Protein AF-A0A849Z7B0-F1 (afdb_monomer_lite)

Foldseek 3Di:
DDDDDDDDDDDDDDDDDDDDDDDDDDDDDDDDDDDDDDDDDDDDDDDPDPPDPDDPDQDVVVLVVLLVQLVVCVVVVVLVSNLVSLLVNCVRPLCQCVDPSNVVSLLVSLVSCVVVVPPCSLVSLLSLLQGQCSLVSLLVQLVPVPPDPSNVSSLVSCPDPSSVVRHQLQSVLLSCLQPDDLVCNLVSLVSCLVRHAPSSLVSLVPPNCVSDPDCVSSVVSNVSRVVVVVVD

Secondary structure (DSSP, 8-state):
------------PPPPPPPPPPPP-------PPP-PPPPP---PPPPP-----PPPPP-HHHHHHHHHHHHHHHHHT-HHHHHHHHHHHHHH-TTGGGSHHHHHHHHHHHHHHHHTT-TTHHHHHHHHHTSTTHHHHHHHHHHHHTTSHHHHHHHHHHTSHHHHTTS-HHHHHHHHHHHS-TTTTTTTHHHHHHH--HHHHHHIIIIIHHH-S--HHHHHHHHHHHHHHTT-

Structure (mmCIF, N/CA/C/O backbone):
data_AF-A0A849Z7B0-F1
#
_entry.id   AF-A0A849Z7B0-F1
#
loop_
_atom_site.group_PDB
_atom_site.id
_atom_site.type_symbol
_atom_site.label_atom_id
_atom_site.label_alt_id
_atom_site.label_comp_id
_atom_site.label_asym_id
_atom_site.label_entity_id
_atom_site.label_seq_id
_atom_site.pdbx_PDB_ins_code
_atom_site.Cartn_x
_atom_site.Cartn_y
_atom_site.Cartn_z
_atom_site.occupancy
_atom_site.B_iso_or_equiv
_atom_site.auth_seq_id
_atom_site.auth_comp_id
_atom_site.auth_asym_id
_atom_site.auth_atom_id
_atom_site.pdbx_PDB_model_num
ATOM 1 N N . MET A 1 1 ? 11.000 36.614 10.651 1.00 40.84 1 MET A N 1
ATOM 2 C CA . MET A 1 1 ? 9.833 37.510 10.501 1.00 40.84 1 MET A CA 1
ATOM 3 C C . MET A 1 1 ? 9.073 37.085 9.258 1.00 40.84 1 MET A C 1
ATOM 5 O O . MET A 1 1 ? 9.482 37.438 8.164 1.00 40.84 1 MET A O 1
ATOM 9 N N . ILE A 1 2 ? 8.039 36.260 9.410 1.00 46.75 2 ILE A N 1
ATOM 10 C CA . ILE A 1 2 ? 7.166 35.841 8.306 1.00 46.75 2 ILE A CA 1
ATOM 11 C C . ILE A 1 2 ? 5.801 36.453 8.612 1.00 46.75 2 ILE A C 1
ATOM 13 O O . ILE A 1 2 ? 5.163 36.090 9.599 1.00 46.75 2 ILE A O 1
ATOM 17 N N . GLY A 1 3 ? 5.440 37.473 7.836 1.00 44.25 3 GLY A N 1
ATOM 18 C CA . GLY A 1 3 ? 4.197 38.219 7.977 1.00 44.25 3 GLY A CA 1
ATOM 19 C C . GLY A 1 3 ? 3.019 37.420 7.430 1.00 44.25 3 GLY A C 1
ATOM 20 O O . GLY A 1 3 ? 2.995 37.070 6.254 1.00 44.25 3 GLY A O 1
ATOM 21 N N . TYR A 1 4 ? 2.041 37.154 8.291 1.00 43.69 4 TYR A N 1
ATOM 22 C CA . TYR A 1 4 ? 0.737 36.627 7.905 1.00 43.69 4 TYR A CA 1
ATOM 23 C C . TYR A 1 4 ? -0.164 37.788 7.476 1.00 43.69 4 TYR A C 1
ATOM 25 O O . TYR A 1 4 ? -0.578 38.596 8.306 1.00 43.69 4 TYR A O 1
ATOM 33 N N . LEU A 1 5 ? -0.490 37.863 6.185 1.00 58.34 5 LEU A N 1
ATOM 34 C CA . LEU A 1 5 ? -1.573 38.707 5.685 1.00 58.34 5 LEU A CA 1
ATOM 35 C C . LEU A 1 5 ? -2.878 37.906 5.713 1.00 58.34 5 LEU A C 1
ATOM 37 O O . LEU A 1 5 ? -3.159 37.106 4.825 1.00 58.34 5 LEU A O 1
ATOM 41 N N . LEU A 1 6 ? -3.669 38.140 6.763 1.00 58.81 6 LEU A N 1
ATOM 42 C CA . LEU A 1 6 ? -5.102 37.861 6.780 1.00 58.81 6 LEU A CA 1
ATOM 43 C C . LEU A 1 6 ? -5.812 38.838 5.834 1.00 58.81 6 LEU A C 1
ATOM 45 O O . LEU A 1 6 ? -5.822 40.042 6.091 1.00 58.81 6 LEU A O 1
ATOM 49 N N . THR A 1 7 ? -6.516 38.326 4.828 1.00 57.78 7 THR A N 1
ATOM 50 C CA . THR A 1 7 ? -7.617 39.052 4.183 1.00 57.78 7 THR A CA 1
ATOM 51 C C . THR A 1 7 ? -8.859 38.169 4.109 1.00 57.78 7 THR A C 1
ATOM 53 O O . THR A 1 7 ? -8.824 36.995 3.753 1.00 57.78 7 THR A O 1
ATOM 56 N N . LYS A 1 8 ? -9.970 38.767 4.543 1.00 56.88 8 LYS A N 1
ATOM 57 C CA . LYS A 1 8 ? -11.288 38.186 4.797 1.00 56.88 8 LYS A CA 1
ATOM 58 C C . LYS A 1 8 ? -12.305 39.017 4.011 1.00 56.88 8 LYS A C 1
ATOM 60 O O . LYS A 1 8 ? -12.382 40.216 4.262 1.00 56.88 8 LYS A O 1
ATOM 65 N N . LYS A 1 9 ? -13.072 38.408 3.100 1.00 59.81 9 LYS A N 1
ATOM 66 C CA . LYS A 1 9 ? -14.350 38.896 2.515 1.00 59.81 9 LYS A CA 1
ATOM 67 C C . LYS A 1 9 ? -14.811 37.832 1.501 1.00 59.81 9 LYS A C 1
ATOM 69 O O . LYS A 1 9 ? -13.997 37.456 0.676 1.00 59.81 9 LYS A O 1
ATOM 74 N N . GLY A 1 10 ? -15.994 37.220 1.511 1.00 56.66 10 GLY A N 1
ATOM 75 C CA . GLY A 1 10 ? -17.289 37.564 2.091 1.00 56.66 10 GLY A CA 1
ATOM 76 C C . GLY A 1 10 ? -18.244 37.935 0.957 1.00 56.66 10 GLY A C 1
ATOM 77 O O . GLY A 1 10 ? -18.158 39.077 0.548 1.00 56.66 10 GLY A O 1
ATOM 78 N N . ASP A 1 11 ? -19.056 36.981 0.469 1.00 46.44 11 ASP A N 1
ATOM 79 C CA . ASP A 1 11 ? -20.281 37.086 -0.372 1.00 46.44 11 ASP A CA 1
ATOM 80 C C . ASP A 1 11 ? -20.646 35.641 -0.813 1.00 46.44 11 ASP A C 1
ATOM 82 O O . ASP A 1 11 ? -19.735 34.861 -1.071 1.00 46.44 11 ASP A O 1
ATOM 86 N N . ALA A 1 12 ? -21.867 35.113 -0.949 1.00 57.34 12 ALA A N 1
ATOM 87 C CA . ALA A 1 12 ? -23.259 35.442 -0.636 1.00 57.34 12 ALA A CA 1
ATOM 88 C C . ALA A 1 12 ? -24.052 34.099 -0.765 1.00 57.34 12 ALA A C 1
ATOM 90 O O . ALA A 1 12 ? -23.583 33.187 -1.454 1.00 57.34 12 ALA A O 1
ATOM 91 N N . PRO A 1 13 ? -25.225 33.911 -0.127 1.00 59.25 13 PRO A N 1
ATOM 92 C CA . PRO A 1 13 ? -25.949 32.634 -0.145 1.00 59.25 13 PRO A CA 1
ATOM 93 C C . PRO A 1 13 ? -26.741 32.428 -1.450 1.00 59.25 13 PRO A C 1
ATOM 95 O O . PRO A 1 13 ? -27.695 33.154 -1.733 1.00 59.25 13 PRO A O 1
ATOM 98 N N . ALA A 1 14 ? -26.382 31.410 -2.237 1.00 63.66 14 ALA A N 1
ATOM 99 C CA . ALA A 1 14 ? -27.147 30.993 -3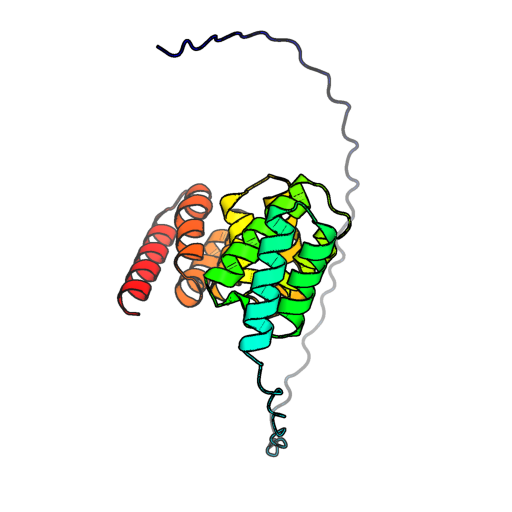.413 1.00 63.66 14 ALA A CA 1
ATOM 100 C C . ALA A 1 14 ? -28.271 30.008 -3.031 1.00 63.66 14 ALA A C 1
ATOM 102 O O . ALA A 1 14 ? -28.053 29.028 -2.321 1.00 63.66 14 ALA A O 1
ATOM 103 N N . LYS A 1 15 ? -29.482 30.312 -3.515 1.00 59.25 15 LYS A N 1
ATOM 104 C CA . LYS A 1 15 ? -30.747 29.583 -3.332 1.00 59.25 15 LYS A CA 1
ATOM 105 C C . LYS A 1 15 ? -30.681 28.126 -3.809 1.00 59.25 15 LYS A C 1
ATOM 107 O O . LYS A 1 15 ? -30.352 27.860 -4.961 1.00 59.25 15 LYS A O 1
ATOM 112 N N . THR A 1 16 ? -31.126 27.218 -2.948 1.00 62.12 16 THR A N 1
ATOM 113 C CA . THR A 1 16 ? -31.386 25.800 -3.227 1.00 62.12 16 THR A CA 1
ATOM 114 C C . THR A 1 16 ? -32.679 25.622 -4.045 1.00 62.12 16 THR A C 1
ATOM 116 O O . THR A 1 16 ? -33.721 26.126 -3.619 1.00 62.12 16 THR A O 1
ATOM 119 N N . PRO A 1 17 ? -32.676 24.904 -5.183 1.00 67.69 17 PRO A N 1
ATOM 120 C CA . PRO A 1 17 ? -33.900 24.405 -5.806 1.00 67.69 17 PRO A CA 1
ATOM 121 C C . PRO A 1 17 ? -34.439 23.159 -5.080 1.00 67.69 17 PRO A C 1
ATOM 123 O O . PRO A 1 17 ? -33.688 22.366 -4.516 1.00 67.69 17 PRO A O 1
ATOM 126 N N . ALA A 1 18 ? -35.766 23.036 -5.079 1.00 61.31 18 ALA A N 1
ATOM 127 C CA . ALA A 1 18 ? -36.553 22.069 -4.325 1.00 61.31 18 ALA A CA 1
ATOM 128 C C . ALA A 1 18 ? -36.376 20.609 -4.786 1.00 61.31 18 ALA A C 1
ATOM 130 O O . ALA A 1 18 ? -36.365 20.307 -5.978 1.00 61.31 18 ALA A O 1
ATOM 131 N N . THR A 1 19 ? -36.309 19.711 -3.804 1.00 66.56 19 THR A N 1
ATOM 132 C CA . THR A 1 19 ? -36.268 18.249 -3.939 1.00 66.56 19 THR A CA 1
ATOM 133 C C . THR A 1 19 ? -37.658 17.681 -4.274 1.00 66.56 19 THR A C 1
ATOM 135 O O . THR A 1 19 ? -38.601 17.961 -3.531 1.00 66.56 19 THR A O 1
ATOM 138 N N . PRO A 1 20 ? -37.825 16.856 -5.327 1.00 67.56 20 PRO A N 1
ATOM 139 C CA . PRO A 1 20 ? -39.048 16.084 -5.540 1.00 67.56 20 PRO A CA 1
ATOM 140 C C . PRO A 1 20 ? -39.147 14.891 -4.571 1.00 67.56 20 PRO A C 1
ATOM 142 O O . PRO A 1 20 ? -38.154 14.247 -4.235 1.00 67.56 20 PRO A O 1
ATOM 145 N N . ALA A 1 21 ? -40.370 14.626 -4.108 1.00 69.88 21 ALA A N 1
ATOM 146 C CA . ALA A 1 21 ? -40.717 13.620 -3.108 1.00 69.88 21 ALA A CA 1
ATOM 147 C C . ALA A 1 21 ? -40.484 12.166 -3.585 1.00 69.88 21 ALA A C 1
ATOM 149 O O . ALA A 1 21 ? -40.743 11.864 -4.751 1.00 69.88 21 ALA A O 1
ATOM 150 N N . PRO A 1 22 ? -40.073 11.241 -2.696 1.00 67.50 22 PRO A N 1
ATOM 151 C CA . PRO A 1 22 ? -40.019 9.817 -3.010 1.00 67.50 22 PRO A CA 1
ATOM 152 C C . PRO A 1 22 ? -41.404 9.159 -2.900 1.00 67.50 22 PRO A C 1
ATOM 154 O O . PRO A 1 22 ? -42.069 9.225 -1.865 1.00 67.50 22 PRO A O 1
ATOM 157 N N . THR A 1 23 ? -41.818 8.482 -3.970 1.00 64.69 23 THR A N 1
ATOM 158 C CA . THR A 1 23 ? -42.996 7.609 -4.012 1.00 64.69 23 THR A CA 1
ATOM 159 C C . THR A 1 23 ? -42.732 6.346 -3.191 1.00 64.69 23 THR A C 1
ATOM 161 O O . THR A 1 23 ? -41.810 5.584 -3.479 1.00 64.69 23 THR A O 1
ATOM 164 N N . ALA A 1 24 ? -43.546 6.118 -2.163 1.00 57.25 24 ALA A N 1
ATOM 165 C CA . ALA A 1 24 ? -43.537 4.900 -1.365 1.00 57.25 24 ALA A CA 1
ATOM 166 C C . ALA A 1 24 ? -43.997 3.697 -2.206 1.00 57.25 24 ALA A C 1
ATOM 168 O O . ALA A 1 24 ? -45.062 3.743 -2.818 1.00 57.25 24 ALA A O 1
ATOM 169 N N . THR A 1 25 ? -43.216 2.614 -2.212 1.00 66.12 25 THR A N 1
ATOM 170 C CA . THR A 1 25 ? -43.650 1.298 -2.705 1.00 66.12 25 THR A CA 1
ATOM 171 C C . THR A 1 25 ? -43.539 0.277 -1.576 1.00 66.12 25 THR A C 1
ATOM 173 O O . THR A 1 25 ? -42.519 0.161 -0.902 1.00 66.12 25 THR A O 1
ATOM 176 N N . THR A 1 26 ? -44.658 -0.400 -1.365 1.00 68.56 26 THR A N 1
ATOM 177 C CA . THR A 1 26 ? -45.032 -1.341 -0.307 1.00 68.56 26 THR A CA 1
ATOM 178 C C . THR A 1 26 ? -44.176 -2.621 -0.286 1.00 68.56 26 THR A C 1
ATOM 180 O O . THR A 1 26 ? -43.807 -3.114 -1.352 1.00 68.56 26 THR A O 1
ATOM 183 N N . PRO A 1 27 ? -43.912 -3.225 0.891 1.00 61.91 27 PRO A N 1
ATOM 184 C CA . PRO A 1 27 ? -43.224 -4.510 0.995 1.00 61.91 27 PRO A CA 1
ATOM 185 C C . PRO A 1 27 ? -44.184 -5.695 0.790 1.00 61.91 27 PRO A C 1
ATOM 187 O O . PRO A 1 27 ? -45.240 -5.772 1.419 1.00 61.91 27 PRO A O 1
ATOM 190 N N . ALA A 1 28 ? -43.793 -6.653 -0.054 1.00 62.81 28 ALA A N 1
ATOM 191 C CA . ALA A 1 28 ? -44.439 -7.958 -0.157 1.00 62.81 28 ALA A CA 1
ATOM 192 C C . ALA A 1 28 ? -43.740 -8.958 0.779 1.00 62.81 28 ALA A C 1
ATOM 194 O O . ALA A 1 28 ? -42.628 -9.418 0.526 1.00 62.81 28 ALA A O 1
ATOM 195 N N . THR A 1 29 ? -44.417 -9.285 1.877 1.00 58.38 29 THR A N 1
ATOM 196 C CA . THR A 1 29 ? -44.074 -10.367 2.802 1.00 58.38 29 THR A CA 1
ATOM 197 C C . THR A 1 29 ? -44.274 -11.715 2.110 1.00 58.38 29 THR A C 1
ATOM 199 O O . THR A 1 29 ? -45.413 -12.108 1.864 1.00 58.38 29 THR A O 1
ATOM 202 N N . SER A 1 30 ? -43.193 -12.452 1.844 1.00 66.75 30 SER A N 1
ATOM 203 C CA . SER A 1 30 ? -43.272 -13.857 1.430 1.00 66.75 30 SER A CA 1
ATOM 204 C C . SER A 1 30 ? -42.659 -14.749 2.508 1.00 66.75 30 SER A C 1
ATOM 206 O O . SER A 1 30 ? -41.450 -14.782 2.726 1.00 66.75 30 SER A O 1
ATOM 208 N N . LYS A 1 31 ? -43.549 -15.422 3.239 1.00 68.06 31 LYS A N 1
ATOM 209 C CA . LYS A 1 31 ? -43.280 -16.412 4.283 1.00 68.06 31 LYS A CA 1
ATOM 210 C C . LYS A 1 31 ? -43.037 -17.761 3.601 1.00 68.06 31 LYS A C 1
ATOM 212 O O . LYS A 1 31 ? -43.989 -18.375 3.130 1.00 68.06 31 LYS A O 1
ATOM 217 N N . ALA A 1 32 ? -41.786 -18.216 3.555 1.00 60.59 32 ALA A N 1
ATOM 218 C CA . ALA A 1 32 ? -41.427 -19.549 3.072 1.00 60.59 32 ALA A CA 1
ATOM 219 C C . ALA A 1 32 ? -41.168 -20.509 4.247 1.00 60.59 32 ALA A C 1
ATOM 221 O O . ALA A 1 32 ? -40.561 -20.147 5.253 1.00 60.59 32 ALA A O 1
ATOM 222 N N . ALA A 1 33 ? -41.717 -21.713 4.105 1.00 68.75 33 ALA A N 1
ATOM 223 C CA . ALA A 1 33 ? -41.805 -22.790 5.081 1.00 68.75 33 ALA A CA 1
ATOM 224 C C . ALA A 1 33 ? -40.464 -23.521 5.335 1.00 68.75 33 ALA A C 1
ATOM 226 O O . ALA A 1 33 ? -39.574 -23.472 4.486 1.00 68.75 33 ALA A O 1
ATOM 227 N N . PRO A 1 34 ? -40.325 -24.239 6.470 1.00 64.69 34 PRO A N 1
ATOM 228 C CA . PRO A 1 34 ? -39.146 -25.042 6.779 1.00 64.69 34 PRO A CA 1
ATOM 229 C C . PRO A 1 34 ? -39.198 -26.401 6.065 1.00 64.69 34 PRO A C 1
ATOM 231 O O . PRO A 1 34 ? -40.228 -27.075 6.073 1.00 64.69 34 PRO A O 1
ATOM 234 N N . ALA A 1 35 ? -38.072 -26.820 5.488 1.00 65.25 35 ALA A N 1
ATOM 235 C CA . ALA A 1 35 ? -37.872 -28.147 4.906 1.00 65.25 35 ALA A CA 1
ATOM 236 C C . ALA A 1 35 ? -36.556 -28.774 5.434 1.00 65.25 35 ALA A C 1
ATOM 238 O O . ALA A 1 35 ? -35.684 -28.043 5.907 1.00 65.25 35 ALA A O 1
ATOM 239 N N . PRO A 1 36 ? -36.448 -30.117 5.446 1.00 63.09 36 PRO A N 1
ATOM 240 C CA . PRO A 1 36 ? -35.770 -30.893 6.488 1.00 63.09 36 PRO A CA 1
ATOM 241 C C . PRO A 1 36 ? -34.258 -31.075 6.299 1.00 63.09 36 PRO A C 1
ATOM 243 O O . PRO A 1 36 ? -33.731 -31.034 5.192 1.00 63.09 36 PRO A O 1
ATOM 246 N N . SER A 1 37 ? -33.583 -31.362 7.416 1.00 62.47 37 SER A N 1
ATOM 247 C CA . SER A 1 37 ? -32.179 -31.773 7.497 1.00 62.47 37 SER A CA 1
ATOM 248 C C . SER A 1 37 ? -31.920 -33.152 6.867 1.00 62.47 37 SER A C 1
ATOM 250 O O . SER A 1 37 ? -32.555 -34.126 7.281 1.00 62.47 37 SER A O 1
ATOM 252 N N . PRO A 1 38 ? -30.916 -33.291 5.984 1.00 67.06 38 PRO A N 1
ATOM 253 C CA . PRO A 1 38 ? -30.266 -34.568 5.719 1.00 67.06 38 PRO A CA 1
ATOM 254 C C . PRO A 1 38 ? -29.017 -34.774 6.597 1.00 67.06 38 PRO A C 1
ATOM 256 O O . PRO A 1 38 ? -28.262 -33.848 6.894 1.00 67.06 38 PRO A O 1
ATOM 259 N N . ARG A 1 39 ? -28.838 -36.028 7.033 1.00 64.19 39 ARG A N 1
ATOM 260 C CA . ARG A 1 39 ? -27.699 -36.555 7.802 1.00 64.19 39 ARG A CA 1
ATOM 261 C C . ARG A 1 39 ? -26.444 -36.751 6.930 1.00 64.19 39 ARG A C 1
ATOM 263 O O . ARG A 1 39 ? -26.575 -36.880 5.717 1.00 64.19 39 ARG A O 1
ATOM 270 N N . PRO A 1 40 ? -25.251 -36.838 7.551 1.00 70.81 40 PRO A N 1
ATOM 271 C CA . PRO A 1 40 ? -23.959 -36.855 6.870 1.00 70.81 40 PRO A CA 1
ATOM 272 C C . PRO A 1 40 ? -23.497 -38.279 6.537 1.00 70.81 40 PRO A C 1
ATOM 274 O O . PRO A 1 40 ? -23.595 -39.168 7.384 1.00 70.81 40 PRO A O 1
ATOM 277 N N . THR A 1 41 ? -22.933 -38.502 5.349 1.00 58.00 41 THR A N 1
ATOM 278 C CA . THR A 1 41 ? -21.917 -39.546 5.103 1.00 58.00 41 THR A CA 1
ATOM 279 C C . THR A 1 41 ? -21.306 -39.347 3.720 1.00 58.00 41 THR A C 1
ATOM 281 O O . THR A 1 41 ? -21.900 -39.741 2.727 1.00 58.00 41 THR A O 1
ATOM 284 N N . GLU A 1 42 ? -20.103 -38.780 3.643 1.00 60.00 42 GLU A N 1
ATOM 285 C CA . GLU A 1 42 ? -19.227 -39.072 2.507 1.00 60.00 42 GLU A CA 1
ATOM 286 C C . GLU A 1 42 ? -17.766 -39.007 2.951 1.00 60.00 42 GLU A C 1
ATOM 288 O O . GLU A 1 42 ? -17.237 -37.972 3.356 1.00 60.00 42 GLU A O 1
ATOM 293 N N . SER A 1 43 ? -17.152 -40.187 2.968 1.00 69.50 43 SER A N 1
ATOM 294 C CA . SER A 1 43 ? -15.734 -40.401 3.208 1.00 69.50 43 SER A CA 1
ATOM 295 C C . SER A 1 43 ? -14.982 -39.865 1.991 1.00 69.50 43 SER A C 1
ATOM 297 O O . SER A 1 43 ? -14.932 -40.512 0.948 1.00 69.50 43 SER A O 1
ATOM 299 N N . ALA A 1 44 ? -14.466 -38.642 2.102 1.00 60.47 44 ALA A N 1
ATOM 300 C CA . ALA A 1 44 ? -13.685 -38.019 1.045 1.00 60.47 44 ALA A CA 1
ATOM 301 C C . ALA A 1 44 ? -12.325 -38.722 0.917 1.00 60.47 44 ALA A C 1
ATOM 303 O O . ALA A 1 44 ? -11.513 -38.726 1.845 1.00 60.47 44 ALA A O 1
ATOM 304 N N . ALA A 1 45 ? -12.100 -39.323 -0.251 1.00 68.12 45 ALA A N 1
ATOM 305 C CA . ALA A 1 45 ? -10.814 -39.849 -0.680 1.00 68.12 45 ALA A CA 1
ATOM 306 C C . ALA A 1 45 ? -9.743 -38.735 -0.702 1.00 68.12 45 ALA A C 1
ATOM 308 O O . ALA A 1 45 ? -10.071 -37.581 -0.994 1.00 68.12 45 ALA A O 1
ATOM 309 N N . PRO A 1 46 ? -8.466 -39.048 -0.414 1.00 62.59 46 PRO A N 1
ATOM 310 C CA . PRO A 1 46 ? -7.389 -38.065 -0.453 1.00 62.59 46 PRO A CA 1
ATOM 311 C C . PRO A 1 46 ? -7.241 -37.502 -1.872 1.00 62.59 46 PRO A C 1
ATOM 313 O O . PRO A 1 46 ? -6.999 -38.239 -2.828 1.00 62.59 46 PRO A O 1
ATOM 316 N N . ALA A 1 47 ? -7.420 -36.186 -2.000 1.00 66.31 47 ALA A N 1
ATOM 317 C CA . ALA A 1 47 ? -7.238 -35.465 -3.251 1.00 66.31 47 ALA A CA 1
ATOM 318 C C . ALA A 1 47 ? -5.790 -35.613 -3.760 1.00 66.31 47 ALA A C 1
ATOM 320 O O . ALA A 1 47 ? -4.859 -35.655 -2.949 1.00 66.31 47 ALA A O 1
ATOM 321 N N . PRO A 1 48 ? -5.574 -35.673 -5.087 1.00 59.78 48 PRO A N 1
ATOM 322 C CA . PRO A 1 48 ? -4.240 -35.736 -5.662 1.00 59.78 48 PRO A CA 1
ATOM 323 C C . PRO A 1 48 ? -3.449 -34.485 -5.275 1.00 59.78 48 PRO A C 1
ATOM 325 O O . PRO A 1 48 ? -3.853 -33.357 -5.561 1.00 59.78 48 PRO A O 1
ATOM 328 N N . THR A 1 49 ? -2.310 -34.698 -4.622 1.00 59.53 49 THR A N 1
ATOM 329 C CA . THR A 1 49 ? -1.322 -33.670 -4.309 1.00 59.53 49 THR A CA 1
ATOM 330 C C . THR A 1 49 ? -0.830 -33.073 -5.625 1.00 59.53 49 THR A C 1
ATOM 332 O O . THR A 1 49 ? -0.018 -33.676 -6.325 1.00 59.53 49 THR A O 1
ATOM 335 N N . ALA A 1 50 ? -1.364 -31.912 -6.007 1.00 57.91 50 ALA A N 1
ATOM 336 C CA . ALA A 1 50 ? -0.895 -31.176 -7.169 1.00 57.91 50 ALA A CA 1
ATOM 337 C C . ALA A 1 50 ? 0.590 -30.851 -6.963 1.00 57.91 50 ALA A C 1
ATOM 339 O O . ALA A 1 50 ? 0.949 -30.103 -6.052 1.00 57.91 50 ALA A O 1
ATOM 340 N N . SER A 1 51 ? 1.458 -31.448 -7.783 1.00 62.28 51 SER A N 1
ATOM 341 C CA . SER A 1 51 ? 2.872 -31.090 -7.846 1.00 62.28 51 SER A CA 1
ATOM 342 C C . SER A 1 51 ? 2.978 -29.599 -8.146 1.00 62.28 51 SER A C 1
ATOM 344 O O . SER A 1 51 ? 2.708 -29.158 -9.262 1.00 62.28 51 SER A O 1
ATOM 346 N N . ALA A 1 52 ? 3.354 -28.822 -7.133 1.00 58.41 52 ALA A N 1
ATOM 347 C CA . ALA A 1 52 ? 3.690 -27.421 -7.284 1.00 58.41 52 ALA A CA 1
ATOM 348 C C . ALA A 1 52 ? 4.878 -27.321 -8.250 1.00 58.41 52 ALA A C 1
ATOM 350 O O . ALA A 1 52 ? 6.012 -27.642 -7.895 1.00 58.41 52 ALA A O 1
ATOM 351 N N . SER A 1 53 ? 4.600 -26.925 -9.492 1.00 65.69 53 SER A N 1
ATOM 352 C CA . SER A 1 53 ? 5.630 -26.571 -10.461 1.00 65.69 53 SER A CA 1
ATOM 353 C C . SER A 1 53 ? 6.423 -25.409 -9.874 1.00 65.69 53 SER A C 1
ATOM 355 O O . SER A 1 53 ? 5.896 -24.304 -9.738 1.00 65.69 53 SER A O 1
ATOM 357 N N . ALA A 1 54 ? 7.666 -25.673 -9.472 1.00 67.06 54 ALA A N 1
ATOM 358 C CA . ALA A 1 54 ? 8.558 -24.646 -8.962 1.00 67.06 54 ALA A CA 1
ATOM 359 C C . ALA A 1 54 ? 8.691 -23.542 -10.020 1.00 67.06 54 ALA A C 1
ATOM 361 O O . ALA A 1 54 ? 8.982 -23.820 -11.185 1.00 67.06 54 ALA A O 1
ATOM 362 N N . ALA A 1 55 ? 8.420 -22.298 -9.623 1.00 71.69 55 ALA A N 1
ATOM 363 C CA . ALA A 1 55 ? 8.626 -21.151 -10.493 1.00 71.69 55 ALA A CA 1
ATOM 364 C C . ALA A 1 55 ? 10.104 -21.101 -10.930 1.00 71.69 55 ALA A C 1
ATOM 366 O O . ALA A 1 55 ? 10.978 -21.462 -10.134 1.00 71.69 55 ALA A O 1
ATOM 367 N N . PRO A 1 56 ? 10.397 -20.678 -12.174 1.00 76.12 56 PRO A N 1
ATOM 368 C CA . PRO A 1 56 ? 11.771 -20.537 -12.633 1.00 76.12 56 PRO A CA 1
ATOM 369 C C . PRO A 1 56 ? 12.558 -19.609 -11.691 1.00 76.12 56 PRO A C 1
ATOM 371 O O . PRO A 1 56 ? 11.987 -18.652 -11.159 1.00 76.12 56 PRO A O 1
ATOM 374 N N . PRO A 1 57 ? 13.852 -19.886 -11.457 1.00 81.94 57 PRO A N 1
ATOM 375 C CA . PRO A 1 57 ? 14.678 -19.054 -10.595 1.00 81.94 57 PRO A CA 1
ATOM 376 C C . PRO A 1 57 ? 14.786 -17.634 -11.166 1.00 81.94 57 PRO A C 1
ATOM 378 O O . PRO A 1 57 ? 15.028 -17.447 -12.359 1.00 81.94 57 PRO A O 1
ATOM 381 N N . VAL A 1 58 ? 14.602 -16.638 -10.299 1.00 90.19 58 VAL A N 1
ATOM 382 C CA . VAL A 1 58 ? 14.783 -15.218 -10.624 1.00 90.19 58 VAL A CA 1
ATOM 383 C C . VAL A 1 58 ? 16.276 -14.930 -10.781 1.00 90.19 58 VAL A C 1
ATOM 385 O O . VAL A 1 58 ? 17.062 -15.291 -9.907 1.00 90.19 58 VAL A O 1
ATOM 388 N N . ASP A 1 59 ? 16.662 -14.256 -11.865 1.00 94.50 59 ASP A N 1
ATOM 389 C CA . ASP A 1 59 ? 18.033 -13.786 -12.077 1.00 94.50 59 ASP A CA 1
ATOM 390 C C . ASP A 1 59 ? 18.259 -12.436 -11.358 1.00 94.50 59 ASP A C 1
ATOM 392 O O . ASP A 1 59 ? 17.719 -11.406 -11.787 1.00 94.50 59 ASP A O 1
ATOM 396 N N . PRO A 1 60 ? 19.055 -12.400 -10.272 1.00 93.25 60 PRO A N 1
ATOM 397 C CA . PRO A 1 60 ? 19.279 -11.183 -9.503 1.00 93.25 60 PRO A CA 1
ATOM 398 C C . PRO A 1 60 ? 20.118 -10.137 -10.251 1.00 93.25 60 PRO A C 1
ATOM 400 O O . PRO A 1 60 ? 20.074 -8.962 -9.881 1.00 93.25 60 PRO A O 1
ATOM 403 N N . GLU A 1 61 ? 20.906 -10.522 -11.260 1.00 95.25 61 GLU A N 1
ATOM 404 C CA . GLU A 1 61 ? 21.682 -9.574 -12.069 1.00 95.25 61 GLU A CA 1
ATOM 405 C C . GLU A 1 61 ? 20.763 -8.795 -12.999 1.00 95.25 61 GLU A C 1
ATOM 407 O O . GLU A 1 61 ? 20.823 -7.565 -13.034 1.00 95.25 61 GLU A O 1
ATOM 412 N N . LYS A 1 62 ? 19.821 -9.494 -13.638 1.00 95.75 62 LYS A N 1
ATOM 413 C CA . LYS A 1 62 ? 18.786 -8.877 -14.470 1.00 95.75 62 LYS A CA 1
ATOM 414 C C . LYS A 1 62 ? 17.925 -7.885 -13.685 1.00 95.75 62 LYS A C 1
ATOM 416 O O . LYS A 1 62 ? 17.664 -6.786 -14.168 1.00 95.75 62 LYS A O 1
ATOM 421 N N . VAL A 1 63 ? 17.508 -8.233 -12.464 1.00 96.06 63 VAL A N 1
ATOM 422 C CA . VAL A 1 63 ? 16.743 -7.320 -11.587 1.00 96.06 63 VAL A CA 1
ATOM 423 C C . VAL A 1 63 ? 17.550 -6.054 -11.274 1.00 96.06 63 VAL A C 1
ATOM 425 O O . VAL A 1 63 ? 17.026 -4.943 -11.374 1.00 96.06 63 VAL A O 1
ATOM 428 N N . ARG A 1 64 ? 18.840 -6.203 -10.941 1.00 96.31 64 ARG A N 1
ATOM 429 C CA . ARG A 1 64 ? 19.743 -5.068 -10.683 1.00 96.31 64 ARG A CA 1
ATOM 430 C C . ARG A 1 64 ? 19.931 -4.185 -11.915 1.00 96.31 64 ARG A C 1
ATOM 432 O O . ARG A 1 64 ? 19.926 -2.964 -11.781 1.00 96.31 64 ARG A O 1
ATOM 439 N N . GLU A 1 65 ? 20.068 -4.785 -13.093 1.00 97.44 65 GLU A N 1
ATOM 440 C CA . GLU A 1 65 ? 20.184 -4.058 -14.357 1.00 97.44 65 GLU A CA 1
ATOM 441 C C . GLU A 1 65 ? 18.923 -3.229 -14.645 1.00 97.44 65 GLU A C 1
ATOM 443 O O . GLU A 1 65 ? 19.029 -2.029 -14.902 1.00 97.44 65 GLU A O 1
ATOM 448 N N . ILE A 1 66 ? 17.732 -3.834 -14.522 1.00 97.69 66 ILE A N 1
ATOM 449 C CA . ILE A 1 66 ? 16.449 -3.139 -14.719 1.00 97.69 66 ILE A CA 1
ATOM 450 C C . ILE A 1 66 ? 16.312 -1.969 -13.736 1.00 97.69 66 ILE A C 1
ATOM 452 O O . ILE A 1 66 ? 15.955 -0.869 -14.144 1.00 97.69 66 ILE A O 1
ATOM 456 N N . LEU A 1 67 ? 16.651 -2.160 -12.454 1.00 96.69 67 LEU A N 1
ATOM 457 C CA . LEU A 1 67 ? 16.634 -1.075 -11.463 1.00 96.69 67 LEU A CA 1
ATOM 458 C C . LEU A 1 67 ? 17.605 0.061 -11.808 1.00 96.69 67 LEU A C 1
ATOM 460 O O . LEU A 1 67 ? 17.306 1.228 -11.552 1.00 96.69 67 LEU A O 1
ATOM 464 N N . GLY A 1 68 ? 18.769 -0.265 -12.375 1.00 97.19 68 GLY A N 1
ATOM 465 C CA . GLY A 1 68 ? 19.721 0.726 -12.870 1.00 97.19 68 GLY A CA 1
ATOM 466 C C . GLY A 1 68 ? 19.132 1.566 -14.003 1.00 97.19 68 GLY A C 1
ATOM 467 O O . GLY A 1 68 ? 19.196 2.795 -13.947 1.00 97.19 68 GLY A O 1
ATOM 468 N N . ARG A 1 69 ? 18.501 0.920 -14.992 1.00 97.69 69 ARG A N 1
ATOM 469 C CA . ARG A 1 69 ? 17.827 1.618 -16.099 1.00 97.69 69 ARG A CA 1
ATOM 470 C C . ARG A 1 69 ? 16.645 2.455 -15.619 1.00 97.69 69 ARG A C 1
ATOM 472 O O . ARG A 1 69 ? 16.606 3.639 -15.935 1.00 97.69 69 ARG A O 1
ATOM 479 N N . LEU A 1 70 ? 15.809 1.912 -14.730 1.00 97.75 70 LEU A N 1
ATOM 480 C CA . LEU A 1 70 ? 14.689 2.626 -14.112 1.00 97.75 70 LEU A CA 1
ATOM 481 C C . LEU A 1 70 ? 15.135 3.953 -13.481 1.00 97.75 70 LEU A C 1
ATOM 483 O O . LEU A 1 70 ? 14.514 4.994 -13.696 1.00 97.75 70 LEU A O 1
ATOM 487 N N . ARG A 1 71 ? 16.232 3.930 -12.713 1.00 96.81 71 ARG A N 1
ATOM 488 C CA . ARG A 1 71 ? 16.801 5.136 -12.088 1.00 96.81 71 ARG A CA 1
ATOM 489 C C . ARG A 1 71 ? 17.325 6.124 -13.122 1.00 96.81 71 ARG A C 1
ATOM 491 O O . ARG A 1 71 ? 17.092 7.321 -12.979 1.00 96.81 71 ARG A O 1
ATOM 498 N N . ASN A 1 72 ? 18.008 5.639 -14.155 1.00 97.25 72 ASN A N 1
ATOM 499 C CA . ASN A 1 72 ? 18.526 6.494 -15.219 1.00 97.25 72 ASN A CA 1
ATOM 500 C C . ASN A 1 72 ? 17.387 7.175 -15.992 1.00 97.25 72 ASN A C 1
ATOM 502 O O . ASN A 1 72 ? 17.436 8.388 -16.180 1.00 97.25 72 ASN A O 1
ATOM 506 N N . SER A 1 73 ? 16.334 6.438 -16.358 1.00 96.56 73 SER A N 1
ATOM 507 C CA . SER A 1 73 ? 15.152 6.998 -17.023 1.00 96.56 73 SER A CA 1
ATOM 508 C C . SER A 1 73 ? 14.398 7.983 -16.131 1.00 96.56 73 SER A C 1
ATOM 510 O O . SER A 1 73 ? 13.955 9.019 -16.619 1.00 96.56 73 SER A O 1
ATOM 512 N N . TYR A 1 74 ? 14.314 7.731 -14.818 1.00 95.75 74 TYR A N 1
ATOM 513 C CA . TYR A 1 74 ? 13.753 8.696 -13.867 1.00 95.75 74 TYR A CA 1
ATOM 514 C C . TYR A 1 74 ? 14.537 10.014 -13.848 1.00 95.75 74 TYR A C 1
ATOM 516 O O . TYR A 1 74 ? 13.948 11.085 -13.976 1.00 95.75 74 TYR A O 1
ATOM 524 N N . VAL A 1 75 ? 15.869 9.946 -13.731 1.00 96.75 75 VAL A N 1
ATOM 525 C CA . VAL A 1 75 ? 16.743 11.133 -13.718 1.00 96.75 75 VAL A CA 1
ATOM 526 C C . VAL A 1 75 ? 16.683 11.890 -15.047 1.00 96.75 75 VAL A C 1
ATOM 528 O O . VAL A 1 75 ? 16.703 13.119 -15.050 1.00 96.75 75 VAL A O 1
ATOM 531 N N . ALA A 1 76 ? 16.577 11.172 -16.165 1.00 97.12 76 ALA A N 1
ATOM 532 C CA . ALA A 1 76 ? 16.444 11.756 -17.496 1.00 97.12 76 ALA A CA 1
ATOM 533 C C . ALA A 1 76 ? 15.041 12.334 -17.783 1.00 97.12 76 ALA A C 1
ATOM 535 O O . ALA A 1 76 ? 14.865 13.018 -18.789 1.00 97.12 76 ALA A O 1
ATOM 536 N N . GLY A 1 77 ? 14.046 12.083 -16.923 1.00 96.44 77 GLY A N 1
ATOM 537 C CA . GLY A 1 77 ? 12.655 12.487 -17.152 1.00 96.44 77 GLY A CA 1
ATOM 538 C C . GLY A 1 77 ? 11.947 11.683 -18.249 1.00 96.44 77 GLY A C 1
ATOM 539 O O . GLY A 1 77 ? 10.955 12.133 -18.819 1.00 96.44 77 GLY A O 1
ATOM 540 N N . GLU A 1 78 ? 12.450 10.492 -18.570 1.00 97.19 78 GLU A N 1
ATOM 541 C CA . GLU A 1 78 ? 11.914 9.610 -19.606 1.00 97.19 78 GLU A CA 1
ATOM 542 C C . GLU A 1 78 ? 10.808 8.713 -19.033 1.00 97.19 78 GLU A C 1
ATOM 544 O O . GLU A 1 78 ? 10.980 7.509 -18.833 1.00 97.19 78 GLU A O 1
ATOM 549 N N . TRP A 1 79 ? 9.645 9.303 -18.750 1.00 96.19 79 TRP A N 1
ATOM 550 C CA . TRP A 1 79 ? 8.566 8.635 -18.008 1.00 96.19 79 TRP A CA 1
ATOM 551 C C . TRP A 1 79 ? 8.026 7.370 -18.680 1.00 96.19 79 TRP A C 1
ATOM 553 O O . TRP A 1 79 ? 7.650 6.424 -17.991 1.00 96.19 79 TRP A O 1
ATOM 563 N N . SER A 1 80 ? 8.005 7.327 -20.014 1.00 96.06 80 SER A N 1
ATOM 564 C CA . SER A 1 80 ? 7.572 6.142 -20.764 1.00 96.06 80 SER A CA 1
ATOM 565 C C . SER A 1 80 ? 8.535 4.968 -20.589 1.00 96.06 80 SER A C 1
ATOM 567 O O . SER A 1 80 ? 8.085 3.869 -20.278 1.00 96.06 80 SER A O 1
ATOM 569 N N . ASN A 1 81 ? 9.844 5.217 -20.712 1.00 96.81 81 ASN A N 1
ATOM 570 C CA . ASN A 1 81 ? 10.881 4.196 -20.526 1.00 96.81 81 ASN A CA 1
ATOM 571 C C . ASN A 1 81 ? 10.894 3.703 -19.079 1.00 96.81 81 ASN A C 1
ATOM 573 O O . ASN A 1 81 ? 10.974 2.509 -18.811 1.00 96.81 81 ASN A O 1
ATOM 577 N N . ALA A 1 82 ? 10.728 4.628 -18.137 1.00 97.12 82 ALA A N 1
ATOM 578 C CA . ALA A 1 82 ? 10.665 4.278 -16.736 1.00 97.12 82 ALA A CA 1
ATOM 579 C C . ALA A 1 82 ? 9.424 3.433 -16.390 1.00 97.12 82 ALA A C 1
ATOM 581 O O . ALA A 1 82 ? 9.520 2.495 -15.602 1.00 97.12 82 ALA A O 1
ATOM 582 N N . ALA A 1 83 ? 8.268 3.717 -17.004 1.00 98.12 83 ALA A N 1
ATOM 583 C CA . ALA A 1 83 ? 7.083 2.870 -16.887 1.00 98.12 83 ALA A CA 1
ATOM 584 C C . ALA A 1 83 ? 7.342 1.4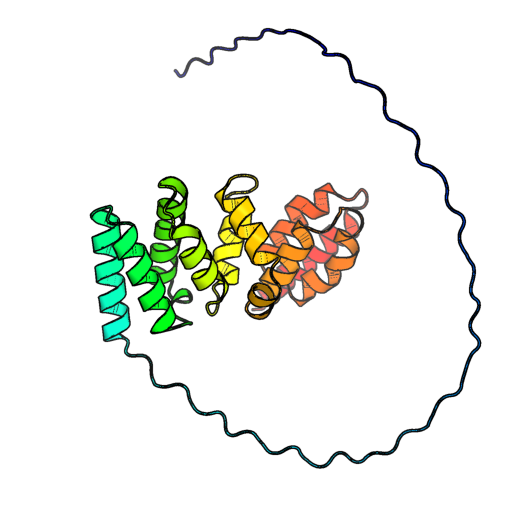48 -17.421 1.00 98.12 83 ALA A C 1
ATOM 586 O O . ALA A 1 83 ? 6.994 0.480 -16.743 1.00 98.12 83 ALA A O 1
ATOM 587 N N . ASP A 1 84 ? 8.000 1.316 -18.579 1.00 98.12 84 ASP A N 1
ATOM 588 C CA . ASP A 1 84 ? 8.408 0.013 -19.125 1.00 98.12 84 ASP A CA 1
ATOM 589 C C . ASP A 1 84 ? 9.352 -0.742 -18.191 1.00 98.12 84 ASP A C 1
ATOM 591 O O . ASP A 1 84 ? 9.154 -1.934 -17.958 1.00 98.12 84 ASP A O 1
ATOM 595 N N . ASP A 1 85 ? 10.341 -0.063 -17.610 1.00 98.25 85 ASP A N 1
ATOM 596 C CA . ASP A 1 85 ? 11.273 -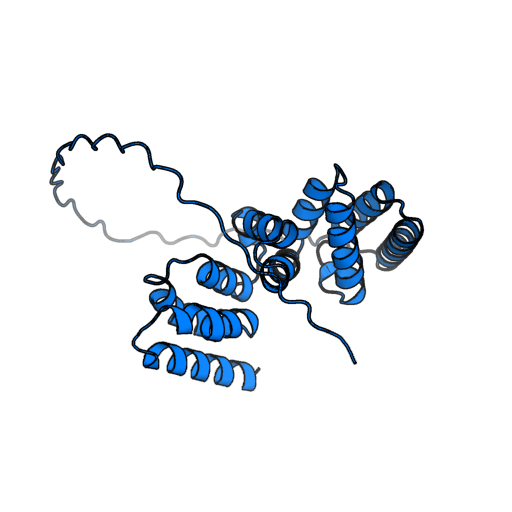0.698 -16.683 1.00 98.25 85 ASP A CA 1
ATOM 597 C C . ASP A 1 85 ? 10.577 -1.152 -15.390 1.00 98.25 85 ASP A C 1
ATOM 599 O O . ASP A 1 85 ? 10.894 -2.234 -14.898 1.00 98.25 85 ASP A O 1
ATOM 603 N N . VAL A 1 86 ? 9.586 -0.417 -14.856 1.00 98.38 86 VAL A N 1
ATOM 604 C CA . VAL A 1 86 ? 8.783 -0.910 -13.715 1.00 98.38 86 VAL A CA 1
ATOM 605 C C . VAL A 1 86 ? 8.010 -2.173 -14.097 1.00 98.38 86 VAL A C 1
ATOM 607 O O . VAL A 1 86 ? 8.019 -3.150 -13.348 1.00 98.38 86 VAL A O 1
ATOM 610 N N . LEU A 1 87 ? 7.352 -2.189 -15.256 1.00 98.31 87 LEU A N 1
ATOM 611 C CA . LEU A 1 87 ? 6.594 -3.360 -15.708 1.00 98.31 87 LEU A CA 1
ATOM 612 C C . LEU A 1 87 ? 7.514 -4.563 -15.950 1.00 98.31 87 LEU A C 1
ATOM 614 O O . LEU A 1 87 ? 7.204 -5.674 -15.517 1.00 98.31 87 LEU A O 1
ATOM 618 N N . ALA A 1 88 ? 8.674 -4.341 -16.571 1.00 97.75 88 ALA A N 1
ATOM 619 C CA . ALA A 1 88 ? 9.693 -5.363 -16.777 1.00 97.75 88 ALA A CA 1
ATOM 620 C C . ALA A 1 88 ? 10.254 -5.889 -15.448 1.00 97.75 88 ALA A C 1
ATOM 622 O O . ALA A 1 88 ? 10.479 -7.094 -15.315 1.00 97.75 88 ALA A O 1
ATOM 623 N N . LEU A 1 89 ? 10.440 -5.012 -14.457 1.00 97.62 89 LEU A N 1
ATOM 624 C CA . LEU A 1 89 ? 10.895 -5.373 -13.117 1.00 97.62 89 LEU A CA 1
ATOM 625 C C . LEU A 1 89 ? 9.901 -6.318 -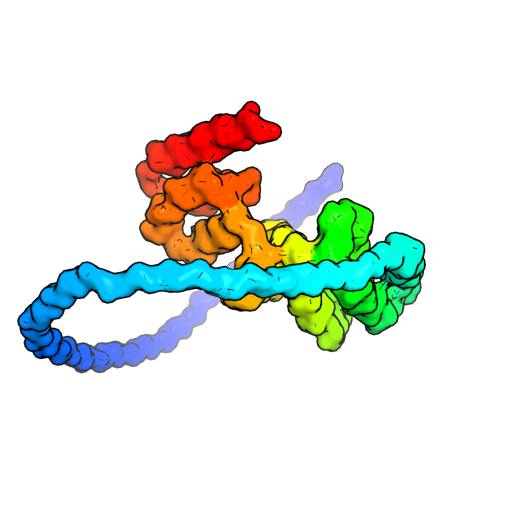12.431 1.00 97.62 89 LEU A C 1
ATOM 627 O O . LEU A 1 89 ? 10.293 -7.386 -11.965 1.00 97.62 89 LEU A O 1
ATOM 631 N N . LEU A 1 90 ? 8.613 -5.962 -12.427 1.00 97.12 90 LEU A N 1
ATOM 632 C CA . LEU A 1 90 ? 7.550 -6.770 -11.816 1.00 97.12 90 LEU A CA 1
ATOM 633 C C . LEU A 1 90 ? 7.301 -8.087 -12.562 1.00 97.12 90 LEU A C 1
ATOM 635 O O . LEU A 1 90 ? 6.924 -9.088 -11.950 1.00 97.12 90 LEU A O 1
ATOM 639 N N . ALA A 1 91 ? 7.511 -8.101 -13.881 1.00 96.19 91 ALA A N 1
ATOM 640 C CA . ALA A 1 91 ? 7.438 -9.315 -14.686 1.00 96.19 91 ALA A CA 1
ATOM 641 C C . ALA A 1 91 ? 8.615 -10.265 -14.413 1.00 96.19 91 ALA A C 1
ATOM 643 O O . ALA A 1 91 ? 8.428 -11.482 -14.425 1.00 96.19 91 ALA A O 1
ATOM 644 N N . ALA A 1 92 ? 9.815 -9.725 -14.167 1.00 96.19 92 ALA A N 1
ATOM 645 C CA . ALA A 1 92 ? 11.003 -10.509 -13.840 1.00 96.19 92 ALA A CA 1
ATOM 646 C C . ALA A 1 92 ? 10.936 -11.098 -12.424 1.00 96.19 92 ALA A C 1
ATOM 648 O O . ALA A 1 92 ? 11.305 -12.256 -12.227 1.00 96.19 92 ALA A O 1
ATOM 649 N N . ASP A 1 93 ? 10.450 -10.321 -11.455 1.00 96.25 93 ASP A N 1
ATOM 650 C CA . ASP A 1 93 ? 10.255 -10.772 -10.082 1.00 96.25 93 ASP A CA 1
ATOM 651 C C . ASP A 1 93 ? 9.062 -10.071 -9.425 1.00 96.25 93 ASP A C 1
ATOM 653 O O . ASP A 1 93 ? 9.108 -8.893 -9.071 1.00 96.25 93 ASP A O 1
ATOM 657 N N . LYS A 1 94 ? 7.995 -10.834 -9.174 1.00 94.06 94 LYS A N 1
ATOM 658 C CA . LYS A 1 94 ? 6.800 -10.324 -8.487 1.00 94.06 94 LYS A CA 1
ATOM 659 C C . LYS A 1 94 ? 7.068 -9.925 -7.036 1.00 94.06 94 LYS A C 1
ATOM 661 O O . LYS A 1 94 ? 6.282 -9.162 -6.485 1.00 94.06 94 LYS A O 1
ATOM 666 N N . LYS A 1 95 ? 8.134 -10.447 -6.418 1.00 95.50 95 LYS A N 1
ATOM 667 C CA . LYS A 1 95 ? 8.514 -10.209 -5.016 1.00 95.50 95 LYS A CA 1
ATOM 668 C C . LYS A 1 95 ? 9.503 -9.066 -4.850 1.00 95.50 95 LYS A C 1
ATOM 670 O O . LYS A 1 95 ? 9.858 -8.741 -3.718 1.00 95.50 95 LYS A O 1
ATOM 675 N N . VAL A 1 96 ? 9.923 -8.438 -5.947 1.00 97.00 96 VAL A N 1
ATOM 676 C CA . VAL A 1 96 ? 10.932 -7.373 -5.950 1.00 97.00 96 VAL A CA 1
ATOM 677 C C . VAL A 1 96 ? 10.564 -6.201 -5.038 1.00 97.00 96 VAL A C 1
ATOM 679 O O . VAL A 1 96 ? 11.442 -5.566 -4.465 1.00 97.00 96 VAL A O 1
ATOM 682 N N . LEU A 1 97 ? 9.268 -5.949 -4.824 1.00 97.06 97 LEU A N 1
ATOM 683 C CA . LEU A 1 97 ? 8.779 -4.879 -3.951 1.00 97.06 97 LEU A CA 1
ATOM 684 C C . LEU A 1 97 ? 9.032 -5.126 -2.455 1.00 97.06 97 LEU A C 1
ATOM 686 O O . LEU A 1 97 ? 8.883 -4.201 -1.660 1.00 97.06 97 LEU A O 1
ATOM 690 N N . ARG A 1 98 ? 9.466 -6.330 -2.059 1.00 95.44 98 ARG A N 1
ATOM 691 C CA . ARG A 1 98 ? 9.939 -6.597 -0.691 1.00 95.44 98 ARG A CA 1
ATOM 692 C C . ARG A 1 98 ? 11.282 -5.928 -0.403 1.00 95.44 98 ARG A C 1
ATOM 694 O O . ARG A 1 98 ? 11.598 -5.679 0.758 1.00 95.44 98 ARG A O 1
ATOM 701 N N . ASP A 1 99 ? 12.069 -5.644 -1.440 1.00 96.31 99 ASP A N 1
ATOM 702 C CA . ASP A 1 99 ? 13.301 -4.880 -1.302 1.00 96.31 99 ASP A CA 1
ATOM 703 C C . ASP A 1 99 ? 12.988 -3.387 -1.107 1.00 96.31 99 ASP A C 1
ATOM 705 O O . ASP A 1 99 ? 12.223 -2.767 -1.856 1.00 96.31 99 ASP A O 1
ATOM 709 N N . ALA A 1 100 ? 13.594 -2.787 -0.082 1.00 95.38 100 ALA A N 1
ATOM 710 C CA . ALA A 1 100 ? 13.362 -1.386 0.265 1.00 95.38 100 ALA A CA 1
ATOM 711 C C . ALA A 1 100 ? 13.847 -0.425 -0.836 1.00 95.38 100 ALA A C 1
ATOM 713 O O . ALA A 1 100 ? 13.255 0.634 -1.047 1.00 95.38 100 ALA A O 1
ATOM 714 N N . SER A 1 101 ? 14.912 -0.792 -1.554 1.00 94.31 101 SER A N 1
ATOM 715 C CA . SER A 1 101 ? 15.485 0.029 -2.620 1.00 94.31 101 SER A CA 1
ATOM 716 C C . SER A 1 101 ? 14.594 0.027 -3.862 1.00 94.31 101 SER A C 1
ATOM 718 O O . SER A 1 101 ? 14.336 1.084 -4.442 1.00 94.31 101 SER A O 1
ATOM 720 N N . ALA A 1 102 ? 14.092 -1.147 -4.247 1.00 96.81 102 ALA A N 1
ATOM 721 C CA . ALA A 1 102 ? 13.173 -1.305 -5.366 1.00 96.81 102 ALA A CA 1
ATOM 722 C C . ALA A 1 102 ? 11.811 -0.657 -5.084 1.00 96.81 102 ALA A C 1
ATOM 724 O O . ALA A 1 102 ? 11.333 0.134 -5.896 1.00 96.81 102 ALA A O 1
ATOM 725 N N . SER A 1 103 ? 11.211 -0.923 -3.919 1.00 97.62 103 SER A N 1
ATOM 726 C CA . SER A 1 103 ? 9.932 -0.304 -3.537 1.00 97.62 103 SER A CA 1
ATOM 727 C C . SER A 1 103 ? 10.023 1.219 -3.437 1.00 97.62 103 SER A C 1
ATOM 729 O O . SER A 1 103 ? 9.093 1.903 -3.860 1.00 97.62 103 SER A O 1
ATOM 731 N N . GLY A 1 104 ? 11.148 1.763 -2.958 1.00 97.00 104 GLY A N 1
ATOM 732 C CA . GLY A 1 104 ? 11.422 3.201 -2.973 1.00 97.00 104 GLY A CA 1
ATOM 733 C C . GLY A 1 104 ? 11.439 3.788 -4.388 1.00 97.00 104 GLY A C 1
ATOM 734 O O . GLY A 1 104 ? 10.692 4.724 -4.666 1.00 97.00 104 GLY A O 1
ATOM 735 N N . ALA A 1 105 ? 12.215 3.195 -5.302 1.00 96.81 105 ALA A N 1
ATOM 736 C CA . ALA A 1 105 ? 12.298 3.654 -6.692 1.00 96.81 105 ALA A CA 1
ATOM 737 C C . ALA A 1 105 ? 10.942 3.577 -7.420 1.00 96.81 105 ALA A C 1
ATOM 739 O O . ALA A 1 105 ? 10.549 4.513 -8.114 1.00 96.81 105 ALA A O 1
ATOM 740 N N . VAL A 1 106 ? 10.194 2.486 -7.223 1.00 98.19 106 VAL A N 1
ATOM 741 C CA . VAL A 1 106 ? 8.843 2.329 -7.783 1.00 98.19 106 VAL A CA 1
ATOM 742 C C . VAL A 1 106 ? 7.882 3.358 -7.184 1.00 98.19 106 VAL A C 1
ATOM 744 O O . VAL A 1 106 ? 7.105 3.962 -7.916 1.00 98.19 106 VAL A O 1
ATOM 747 N N . SER A 1 107 ? 7.953 3.617 -5.876 1.00 98.12 107 SER A N 1
ATOM 748 C CA . SER A 1 107 ? 7.127 4.633 -5.214 1.00 98.12 107 SER A CA 1
ATOM 749 C C . SER A 1 107 ? 7.361 6.031 -5.792 1.00 98.12 107 SER A C 1
ATOM 751 O O . SER A 1 107 ? 6.400 6.738 -6.089 1.00 98.12 107 SER A O 1
ATOM 753 N N . GLU A 1 108 ? 8.620 6.439 -5.967 1.00 97.25 108 GLU A N 1
ATOM 754 C CA . GLU A 1 108 ? 8.966 7.728 -6.583 1.00 97.25 108 GLU A CA 1
ATOM 755 C C . GLU A 1 108 ? 8.455 7.813 -8.026 1.00 97.25 108 GLU A C 1
ATOM 757 O O . GLU A 1 108 ? 7.870 8.824 -8.424 1.00 97.25 108 GLU A O 1
ATOM 762 N N . MET A 1 109 ? 8.579 6.717 -8.780 1.00 97.56 109 MET A N 1
ATOM 763 C CA . MET A 1 109 ? 8.069 6.630 -10.145 1.00 97.56 109 MET A CA 1
ATOM 764 C C . MET A 1 109 ? 6.550 6.811 -10.215 1.00 97.56 109 MET A C 1
ATOM 766 O O . MET A 1 109 ? 6.056 7.571 -11.043 1.00 97.56 109 MET A O 1
ATOM 770 N N . LEU A 1 110 ? 5.792 6.155 -9.333 1.00 98.06 110 LEU A N 1
ATOM 771 C CA . LEU A 1 110 ? 4.332 6.270 -9.293 1.00 98.06 110 LEU A CA 1
ATOM 772 C C . LEU A 1 110 ? 3.866 7.710 -9.036 1.00 98.06 110 LEU A C 1
ATOM 774 O O . LEU A 1 110 ? 2.879 8.151 -9.634 1.00 98.06 110 LEU A O 1
ATOM 778 N N . VAL A 1 111 ? 4.583 8.449 -8.181 1.00 97.88 111 VAL A N 1
ATOM 779 C CA . VAL A 1 111 ? 4.327 9.876 -7.934 1.00 97.88 111 VAL A CA 1
ATOM 780 C C . VAL A 1 111 ? 4.607 10.702 -9.186 1.00 97.88 111 VAL A C 1
ATOM 782 O O . VAL A 1 111 ? 3.776 11.529 -9.564 1.00 97.88 111 VAL A O 1
ATOM 785 N N . ALA A 1 112 ? 5.755 10.485 -9.835 1.00 97.19 112 ALA A N 1
ATOM 786 C CA . ALA A 1 112 ? 6.122 11.214 -11.045 1.00 97.19 112 ALA A CA 1
ATOM 787 C C . ALA A 1 112 ? 5.137 10.950 -12.193 1.00 97.19 112 ALA A C 1
ATOM 789 O O . ALA A 1 112 ? 4.664 11.897 -12.814 1.00 97.19 112 ALA A O 1
ATOM 790 N N . LEU A 1 113 ? 4.738 9.694 -12.410 1.00 96.75 113 LEU A N 1
ATOM 791 C CA . LEU A 1 113 ? 3.763 9.327 -13.438 1.00 96.75 113 LEU A CA 1
ATOM 792 C C . LEU A 1 113 ? 2.400 10.011 -13.235 1.00 96.75 113 LEU A C 1
ATOM 794 O O . LEU A 1 113 ? 1.814 10.471 -14.216 1.00 96.75 113 LEU A O 1
ATOM 798 N N . ASP A 1 114 ? 1.896 10.113 -11.996 1.00 95.88 114 ASP A N 1
ATOM 799 C CA . ASP A 1 114 ? 0.631 10.821 -11.716 1.00 95.88 114 ASP A CA 1
ATOM 800 C C . ASP A 1 114 ? 0.784 12.337 -11.904 1.00 95.88 114 ASP A C 1
ATOM 802 O O . ASP A 1 114 ? -0.075 12.976 -12.514 1.00 95.88 114 ASP A O 1
ATOM 806 N N . LYS A 1 115 ? 1.901 12.912 -11.436 1.00 96.12 115 LYS A N 1
ATOM 807 C CA . LYS A 1 115 ? 2.193 14.348 -11.559 1.00 96.12 115 LYS A CA 1
ATOM 808 C C . LYS A 1 115 ? 2.263 14.792 -13.021 1.00 96.12 115 LYS A C 1
ATOM 810 O O . LYS A 1 115 ? 1.676 15.812 -13.378 1.00 96.12 115 LYS A O 1
ATOM 815 N N . GLU A 1 116 ? 2.947 14.013 -13.849 1.00 96.88 116 GLU A N 1
ATOM 816 C CA . GLU A 1 116 ? 3.136 14.276 -15.278 1.00 96.88 116 GLU A CA 1
ATOM 817 C C . GLU A 1 116 ? 1.939 13.806 -16.121 1.00 96.88 116 GLU A C 1
ATOM 819 O O . GLU A 1 116 ? 1.919 13.994 -17.334 1.00 96.88 116 GLU A O 1
ATOM 824 N N . LYS A 1 117 ? 0.911 13.225 -15.479 1.00 94.75 117 LYS A N 1
ATOM 825 C CA . LYS A 1 117 ? -0.303 12.694 -16.119 1.00 94.75 117 LYS A CA 1
ATOM 826 C C . LYS A 1 117 ? 0.014 11.733 -17.264 1.00 94.75 117 LYS A C 1
ATOM 828 O O . LYS A 1 117 ? -0.633 11.771 -18.310 1.00 94.75 117 LYS A O 1
ATOM 833 N N . SER A 1 118 ? 1.011 10.876 -17.056 1.00 95.50 118 SER A N 1
ATOM 834 C CA . SER A 1 118 ? 1.392 9.862 -18.035 1.00 95.50 118 SER A CA 1
ATOM 835 C C . SER A 1 118 ? 0.199 8.963 -18.357 1.00 95.50 118 SER A C 1
ATOM 837 O O . SER A 1 118 ? -0.461 8.448 -17.452 1.00 95.50 118 SER A O 1
ATOM 839 N N . GLU A 1 119 ? -0.042 8.716 -19.645 1.00 94.81 119 GLU A N 1
ATOM 840 C CA . GLU A 1 119 ? -1.101 7.809 -20.112 1.00 94.81 119 GLU A CA 1
ATOM 841 C C . GLU A 1 119 ? -0.900 6.375 -19.594 1.00 94.81 119 GLU A C 1
ATOM 843 O O . GLU A 1 119 ? -1.854 5.612 -19.457 1.00 94.81 119 GLU A O 1
ATOM 848 N N . ARG A 1 120 ? 0.341 6.025 -19.232 1.00 96.75 120 ARG A N 1
ATOM 849 C CA . ARG A 1 120 ? 0.710 4.711 -18.692 1.00 96.75 120 ARG A CA 1
ATOM 850 C C . ARG A 1 120 ? 0.619 4.608 -17.178 1.00 96.75 120 ARG A C 1
ATOM 852 O O . ARG A 1 120 ? 0.845 3.531 -16.630 1.00 96.75 120 ARG A O 1
ATOM 859 N N . ALA A 1 121 ? 0.282 5.695 -16.482 1.00 97.12 121 ALA A N 1
ATOM 860 C CA . ALA A 1 121 ? 0.180 5.678 -15.028 1.00 97.12 121 ALA A CA 1
ATOM 861 C C . ALA A 1 121 ? -0.793 4.584 -14.556 1.00 97.12 121 ALA A C 1
ATOM 863 O O . ALA A 1 121 ? -0.457 3.808 -13.667 1.00 97.12 121 ALA A O 1
ATOM 864 N N . ASP A 1 122 ? -1.971 4.470 -15.173 1.00 97.75 122 ASP A N 1
ATOM 865 C CA . ASP A 1 122 ? -2.993 3.490 -14.779 1.00 97.75 122 ASP A CA 1
ATOM 866 C C . ASP A 1 122 ? -2.500 2.039 -14.906 1.00 97.75 122 ASP A C 1
ATOM 868 O O . ASP A 1 122 ? -2.751 1.221 -14.019 1.00 97.75 122 ASP A O 1
ATOM 872 N N . GLU A 1 123 ? -1.762 1.738 -15.976 1.00 98.12 123 GLU A N 1
ATOM 873 C CA . GLU A 1 123 ? -1.163 0.425 -16.223 1.00 98.12 123 GLU A CA 1
ATOM 874 C C . GLU A 1 123 ? -0.142 0.072 -15.133 1.00 98.12 123 GLU A C 1
ATOM 876 O O . GLU A 1 123 ? -0.253 -0.977 -14.493 1.00 98.12 123 GLU A O 1
ATOM 881 N N . VAL A 1 124 ? 0.812 0.972 -14.870 1.00 98.31 124 VAL A N 1
ATOM 882 C CA . VAL A 1 124 ? 1.879 0.751 -13.881 1.00 98.31 124 VAL A CA 1
ATOM 883 C C . VAL A 1 124 ? 1.303 0.628 -12.472 1.00 98.31 124 VAL A C 1
ATOM 885 O O . VAL A 1 124 ? 1.652 -0.297 -11.741 1.00 98.31 124 VAL A O 1
ATOM 888 N N . TRP A 1 125 ? 0.375 1.511 -12.096 1.00 98.50 125 TRP A N 1
ATOM 889 C CA . TRP A 1 125 ? -0.308 1.450 -10.804 1.00 98.50 125 TRP A CA 1
ATOM 890 C C . TRP A 1 125 ? -1.026 0.114 -10.597 1.00 98.50 125 TRP A C 1
ATOM 892 O O . TRP A 1 125 ? -0.939 -0.474 -9.518 1.00 98.50 125 TRP A O 1
ATOM 902 N N . ARG A 1 126 ? -1.712 -0.388 -11.629 1.00 98.31 126 ARG A N 1
ATOM 903 C CA . ARG A 1 126 ? -2.397 -1.681 -11.565 1.00 98.31 126 ARG A CA 1
ATOM 904 C C . ARG A 1 126 ? -1.414 -2.845 -11.468 1.00 98.31 126 ARG A C 1
ATOM 906 O O . ARG A 1 126 ? -1.647 -3.756 -10.679 1.00 98.31 126 ARG A O 1
ATOM 913 N N . ALA A 1 127 ? -0.328 -2.822 -12.238 1.00 98.38 127 ALA A N 1
ATOM 914 C CA . ALA A 1 127 ? 0.700 -3.856 -12.178 1.00 98.38 127 ALA A CA 1
ATOM 915 C C . ALA A 1 127 ? 1.352 -3.923 -10.791 1.00 98.38 127 ALA A C 1
ATOM 917 O O . ALA A 1 127 ? 1.481 -5.011 -10.233 1.00 98.38 127 ALA A O 1
ATOM 918 N N . VAL A 1 128 ? 1.681 -2.765 -10.203 1.00 98.50 128 VAL A N 1
ATOM 919 C CA . VAL A 1 128 ? 2.188 -2.680 -8.827 1.00 98.50 128 VAL A CA 1
ATOM 920 C C . VAL A 1 128 ? 1.165 -3.242 -7.847 1.00 98.50 128 VAL A C 1
ATOM 922 O O . VAL A 1 128 ? 1.530 -4.070 -7.026 1.00 98.50 128 VAL A O 1
ATOM 925 N N . ALA A 1 129 ? -0.111 -2.863 -7.949 1.00 98.38 129 ALA A N 1
ATOM 926 C CA . ALA A 1 129 ? -1.155 -3.343 -7.042 1.00 98.38 129 ALA A CA 1
ATOM 927 C C . ALA A 1 129 ? -1.363 -4.871 -7.084 1.00 98.38 129 ALA A C 1
ATOM 929 O O . ALA A 1 129 ? -1.812 -5.449 -6.103 1.00 98.38 129 ALA A O 1
ATOM 930 N N . LEU A 1 130 ? -1.045 -5.528 -8.202 1.00 97.94 130 LEU A N 1
ATOM 931 C CA . LEU A 1 130 ? -1.186 -6.980 -8.377 1.00 97.94 130 LEU A CA 1
ATOM 932 C C . LEU A 1 130 ? 0.105 -7.767 -8.086 1.00 97.94 130 LEU A C 1
ATOM 934 O O . LEU A 1 130 ? 0.102 -8.997 -8.170 1.00 97.94 130 LEU A O 1
ATOM 938 N N . ALA A 1 131 ? 1.213 -7.087 -7.790 1.00 96.88 131 ALA A N 1
ATOM 939 C CA . ALA A 1 131 ? 2.467 -7.726 -7.410 1.00 96.88 131 ALA A CA 1
ATOM 940 C C . ALA A 1 131 ? 2.420 -8.261 -5.964 1.00 96.88 131 ALA A C 1
ATOM 942 O O . ALA A 1 131 ? 1.587 -7.845 -5.157 1.00 96.88 131 ALA A O 1
ATOM 943 N N . ASP A 1 132 ? 3.341 -9.165 -5.612 1.00 94.81 132 ASP A N 1
ATOM 944 C CA . ASP A 1 132 ? 3.475 -9.652 -4.230 1.00 94.81 132 ASP A CA 1
ATOM 945 C C . ASP A 1 132 ? 3.901 -8.470 -3.344 1.00 94.81 132 ASP A C 1
ATOM 947 O O . ASP A 1 132 ? 4.821 -7.732 -3.699 1.00 94.81 132 ASP A O 1
ATOM 951 N N . THR A 1 133 ? 3.210 -8.242 -2.222 1.00 94.88 133 THR A N 1
ATOM 952 C CA . THR A 1 133 ? 3.333 -7.047 -1.349 1.00 94.88 133 THR A CA 1
ATOM 953 C C . THR A 1 133 ? 3.022 -5.699 -2.021 1.00 94.88 133 THR A C 1
ATOM 955 O O . THR A 1 133 ? 3.150 -4.638 -1.412 1.00 94.88 133 THR A O 1
ATOM 958 N N . GLY A 1 134 ? 2.563 -5.720 -3.271 1.00 97.62 134 GLY A N 1
ATOM 959 C CA . GLY A 1 134 ? 2.116 -4.549 -4.015 1.00 97.62 134 GLY A CA 1
ATOM 960 C C . GLY A 1 134 ? 0.995 -3.758 -3.332 1.00 97.62 134 GLY A C 1
ATOM 961 O O . GLY A 1 134 ? 1.119 -2.535 -3.195 1.00 97.62 134 GLY A O 1
ATOM 962 N N . PRO A 1 135 ? -0.071 -4.416 -2.837 1.00 98.56 135 PRO A N 1
ATOM 963 C CA . PRO A 1 135 ? -1.141 -3.745 -2.101 1.00 98.56 135 PRO A CA 1
ATOM 964 C C . PRO A 1 135 ? -0.652 -3.004 -0.854 1.00 98.56 135 PRO A C 1
ATOM 966 O O . PRO A 1 135 ? -1.164 -1.930 -0.551 1.00 98.56 135 PRO A O 1
ATOM 969 N N . ASP A 1 136 ? 0.369 -3.513 -0.159 1.00 97.75 136 ASP A N 1
ATOM 970 C CA . ASP A 1 136 ? 0.980 -2.836 0.987 1.00 97.75 136 ASP A CA 1
ATOM 971 C C . ASP A 1 136 ? 1.617 -1.500 0.580 1.00 97.75 136 ASP A C 1
ATOM 973 O O . ASP A 1 136 ? 1.447 -0.497 1.279 1.00 97.75 136 ASP A O 1
ATOM 977 N N . LEU A 1 137 ? 2.301 -1.455 -0.571 1.00 98.06 137 LEU A N 1
ATOM 978 C CA . LEU A 1 137 ? 2.836 -0.211 -1.127 1.00 98.06 137 LEU A CA 1
ATOM 979 C C . LEU A 1 137 ? 1.707 0.745 -1.539 1.00 98.06 137 LEU A C 1
ATOM 981 O O . LEU A 1 137 ? 1.753 1.924 -1.194 1.00 98.06 137 LEU A O 1
ATOM 985 N N . VAL A 1 138 ? 0.667 0.249 -2.214 1.00 98.50 138 VAL A N 1
ATOM 986 C CA . VAL A 1 138 ? -0.495 1.062 -2.621 1.00 98.50 138 VAL A CA 1
ATOM 987 C C . VAL A 1 138 ? -1.239 1.622 -1.402 1.00 98.50 138 VAL A C 1
ATOM 989 O O . VAL A 1 138 ? -1.615 2.794 -1.396 1.00 98.50 138 VAL A O 1
ATOM 992 N N . TYR A 1 139 ? -1.386 0.846 -0.326 1.00 98.50 139 TYR A N 1
ATOM 993 C CA . TYR A 1 139 ? -1.997 1.302 0.925 1.00 98.50 139 TYR A CA 1
ATOM 994 C C . TYR A 1 139 ? -1.258 2.495 1.536 1.00 98.50 139 TYR A C 1
ATOM 996 O O . TYR A 1 139 ? -1.903 3.444 1.986 1.00 98.50 139 TYR A O 1
ATOM 1004 N N . ARG A 1 140 ? 0.081 2.527 1.471 1.00 97.69 140 ARG A N 1
ATOM 1005 C CA . ARG A 1 140 ? 0.863 3.688 1.939 1.00 97.69 140 ARG A CA 1
ATOM 1006 C C . ARG A 1 140 ? 0.471 4.976 1.221 1.00 97.69 140 ARG A C 1
ATOM 1008 O O . ARG A 1 140 ? 0.482 6.038 1.844 1.00 97.69 140 ARG A O 1
ATOM 1015 N N . PHE A 1 141 ? 0.093 4.908 -0.056 1.00 98.19 141 PHE A N 1
ATOM 1016 C CA . PHE A 1 141 ? -0.403 6.075 -0.784 1.00 98.19 141 PHE A CA 1
ATOM 1017 C C . PHE A 1 141 ? -1.795 6.492 -0.317 1.00 98.19 141 PHE A C 1
ATOM 1019 O O . PHE A 1 141 ? -2.010 7.670 -0.045 1.00 98.19 141 PHE A O 1
ATOM 1026 N N . ALA A 1 142 ? -2.723 5.547 -0.155 1.00 97.81 142 ALA A N 1
ATOM 1027 C CA . ALA A 1 142 ? -4.049 5.847 0.392 1.00 97.81 142 ALA A CA 1
ATOM 1028 C C . ALA A 1 142 ? -3.956 6.502 1.788 1.00 97.81 142 ALA A C 1
ATOM 1030 O O . ALA A 1 142 ? -4.706 7.427 2.115 1.00 97.81 142 ALA A O 1
ATOM 1031 N N . GLU A 1 143 ? -2.996 6.063 2.603 1.00 96.94 143 GLU A N 1
ATOM 1032 C CA . GLU A 1 143 ? -2.739 6.600 3.935 1.00 96.94 143 GLU A CA 1
ATOM 1033 C C . GLU A 1 143 ? -2.127 8.006 3.915 1.00 96.94 143 GLU A C 1
ATOM 1035 O O . GLU A 1 143 ? -2.687 8.918 4.525 1.00 96.94 143 GLU A O 1
ATOM 1040 N N . SER A 1 144 ? -1.003 8.188 3.219 1.00 97.00 144 SER A N 1
ATOM 1041 C CA . SER A 1 144 ? -0.213 9.429 3.255 1.00 97.00 144 SER A CA 1
ATOM 1042 C C . SER A 1 144 ? -0.769 10.550 2.377 1.00 97.00 144 SER A C 1
ATOM 1044 O O . SER A 1 144 ? -0.531 11.725 2.656 1.00 97.00 144 SER A O 1
ATOM 1046 N N . HIS A 1 145 ? -1.542 10.212 1.341 1.00 96.25 145 HIS A N 1
ATOM 1047 C CA . HIS A 1 145 ? -2.052 11.177 0.367 1.00 96.25 145 HIS A CA 1
ATOM 1048 C C . HIS A 1 145 ? -3.553 11.479 0.508 1.00 96.25 145 HIS A C 1
ATOM 1050 O O . HIS A 1 145 ? -4.065 12.342 -0.216 1.00 96.25 145 HIS A O 1
ATOM 1056 N N . GLY A 1 146 ? -4.259 10.825 1.438 1.00 93.12 146 GLY A N 1
ATOM 1057 C CA . GLY A 1 146 ? -5.634 11.152 1.828 1.00 93.12 146 GLY A CA 1
ATOM 1058 C C . GLY A 1 146 ? -6.586 11.349 0.640 1.00 93.12 146 GLY A C 1
ATOM 1059 O O . GLY A 1 146 ? -6.762 10.462 -0.188 1.00 93.12 146 GLY A O 1
ATOM 1060 N N . THR A 1 147 ? -7.199 12.533 0.528 1.00 95.62 147 THR A N 1
ATOM 1061 C CA . THR A 1 147 ? -8.189 12.852 -0.523 1.00 95.62 147 THR A CA 1
ATOM 1062 C C . THR A 1 147 ? -7.598 13.424 -1.817 1.00 95.62 147 THR A C 1
ATOM 1064 O O . THR A 1 147 ? -8.357 13.897 -2.673 1.00 95.62 147 THR A O 1
ATOM 1067 N N . SER A 1 148 ? -6.272 13.443 -1.969 1.00 96.81 148 SER A N 1
ATOM 1068 C CA . SER A 1 148 ? -5.622 13.886 -3.213 1.00 96.81 148 SER A CA 1
ATOM 1069 C C . SER A 1 148 ? -5.858 12.898 -4.371 1.00 96.81 148 SER A C 1
ATOM 1071 O O . SER A 1 148 ? -6.466 11.843 -4.177 1.00 96.81 148 SER A O 1
ATOM 1073 N N . SER A 1 149 ? -5.399 13.228 -5.587 1.00 95.81 149 SER A N 1
ATOM 1074 C CA . SER A 1 149 ? -5.505 12.335 -6.757 1.00 95.81 149 SER A CA 1
ATOM 1075 C C . SER A 1 149 ? -4.859 10.974 -6.492 1.00 95.81 149 SER A C 1
ATOM 1077 O O . SER A 1 149 ? -5.510 9.949 -6.686 1.00 95.81 149 SER A O 1
ATOM 1079 N N . LEU A 1 150 ? -3.633 10.979 -5.962 1.00 96.94 150 LEU A N 1
ATOM 1080 C CA . LEU A 1 150 ? -2.868 9.786 -5.595 1.00 96.94 150 LEU A CA 1
ATOM 1081 C C . LEU A 1 150 ? -3.600 8.926 -4.563 1.00 96.94 150 LEU A C 1
ATOM 1083 O O . LEU A 1 150 ? -3.765 7.726 -4.764 1.00 96.94 150 LEU A O 1
ATOM 1087 N N . GLY A 1 151 ? -4.089 9.545 -3.484 1.00 97.75 151 GLY A N 1
ATOM 1088 C CA . GLY A 1 151 ? -4.805 8.828 -2.429 1.00 97.75 151 GLY A CA 1
ATOM 1089 C C . GLY A 1 151 ? -6.101 8.191 -2.938 1.00 97.75 151 GLY A C 1
ATOM 1090 O O . GLY A 1 151 ? -6.337 7.008 -2.716 1.00 97.75 151 GLY A O 1
ATOM 1091 N N . LYS A 1 152 ? -6.897 8.928 -3.727 1.00 97.38 152 LYS A N 1
ATOM 1092 C CA . LYS A 1 152 ? -8.126 8.405 -4.354 1.00 97.38 152 LYS A CA 1
ATOM 1093 C C . LYS A 1 152 ? -7.850 7.273 -5.341 1.00 97.38 152 LYS A C 1
ATOM 1095 O O . LYS A 1 152 ? -8.596 6.296 -5.370 1.00 97.38 152 LYS A O 1
ATOM 1100 N N . ARG A 1 153 ? -6.797 7.401 -6.153 1.00 97.88 153 ARG A N 1
ATOM 1101 C CA . ARG A 1 153 ? -6.347 6.364 -7.093 1.00 97.88 153 ARG A CA 1
ATOM 1102 C C . ARG A 1 153 ? -5.970 5.088 -6.339 1.00 97.88 153 ARG A C 1
ATOM 1104 O O . ARG A 1 153 ? -6.454 4.016 -6.694 1.00 97.88 153 ARG A O 1
ATOM 1111 N N . ALA A 1 154 ? -5.179 5.216 -5.275 1.00 98.44 154 ALA A N 1
ATOM 1112 C CA . ALA A 1 154 ? -4.787 4.100 -4.423 1.00 98.44 154 ALA A CA 1
ATOM 1113 C C . ALA A 1 154 ? -5.996 3.430 -3.750 1.00 98.44 154 ALA A C 1
ATOM 1115 O O . ALA A 1 154 ? -6.157 2.219 -3.873 1.00 98.44 154 ALA A O 1
ATOM 1116 N N . SER A 1 155 ? -6.897 4.204 -3.129 1.00 98.25 155 SER A N 1
ATOM 1117 C CA . SER A 1 155 ? -8.132 3.667 -2.539 1.00 98.25 155 SER A CA 1
ATOM 1118 C C . SER A 1 155 ? -8.989 2.927 -3.566 1.00 98.25 155 SER A C 1
ATOM 1120 O O . SER A 1 155 ? -9.486 1.846 -3.280 1.00 98.25 155 SER A O 1
ATOM 1122 N N . LYS A 1 156 ? -9.125 3.459 -4.789 1.00 98.31 156 LYS A N 1
ATOM 1123 C CA . LYS A 1 156 ? -9.879 2.789 -5.859 1.00 98.31 156 LYS A CA 1
ATOM 1124 C C . LYS A 1 156 ? -9.291 1.418 -6.208 1.00 98.31 156 LYS A C 1
ATOM 1126 O O . LYS A 1 156 ? -10.056 0.486 -6.426 1.00 98.31 156 LYS A O 1
ATOM 1131 N N . LEU A 1 157 ? -7.964 1.301 -6.279 1.00 98.44 157 LEU A N 1
ATOM 1132 C CA . LEU A 1 157 ? -7.292 0.027 -6.557 1.00 98.44 157 LEU A CA 1
ATOM 1133 C C . LEU A 1 157 ? -7.442 -0.962 -5.400 1.00 98.44 157 LEU A C 1
ATOM 1135 O O . LEU A 1 157 ? -7.694 -2.133 -5.644 1.00 98.44 157 LEU A O 1
ATOM 1139 N N . LEU A 1 158 ? -7.341 -0.498 -4.154 1.00 98.44 158 LEU A N 1
ATOM 1140 C CA . LEU A 1 158 ? -7.503 -1.345 -2.966 1.00 98.44 158 LEU A CA 1
ATOM 1141 C C . LEU A 1 158 ? -8.934 -1.861 -2.778 1.00 98.44 158 LEU A C 1
ATOM 1143 O O . LEU A 1 158 ? -9.135 -2.855 -2.088 1.00 98.44 158 LEU A O 1
ATOM 1147 N N . SER A 1 159 ? -9.927 -1.233 -3.408 1.00 98.06 159 SER A N 1
ATOM 1148 C CA . SER A 1 159 ? -11.300 -1.748 -3.465 1.00 98.06 159 SER A CA 1
ATOM 1149 C C . SER A 1 159 ? -11.497 -2.871 -4.494 1.00 98.06 159 SER A C 1
ATOM 1151 O O . SER A 1 159 ? -12.568 -3.476 -4.526 1.00 98.06 159 SER A O 1
ATOM 1153 N N . ASP A 1 160 ? -10.513 -3.155 -5.355 1.00 98.38 160 ASP A N 1
ATOM 1154 C CA . ASP A 1 160 ? -10.574 -4.274 -6.300 1.00 98.38 160 ASP A CA 1
ATOM 1155 C C . ASP A 1 160 ? -10.275 -5.597 -5.577 1.00 98.38 160 ASP A C 1
ATOM 1157 O O . ASP A 1 160 ? -9.209 -5.782 -4.988 1.00 98.38 160 ASP A O 1
ATOM 1161 N N . SER A 1 161 ? -11.201 -6.555 -5.669 1.00 97.69 161 SER A N 1
ATOM 1162 C CA . SER A 1 161 ? -11.052 -7.893 -5.081 1.00 97.69 161 SER A CA 1
ATOM 1163 C C . SER A 1 161 ? -9.779 -8.634 -5.520 1.00 97.69 161 SER A C 1
ATOM 1165 O O . SER A 1 161 ? -9.206 -9.379 -4.728 1.00 97.69 161 SER A O 1
ATOM 1167 N N . ALA A 1 162 ? -9.291 -8.415 -6.748 1.00 97.19 162 ALA A N 1
ATOM 1168 C CA . ALA A 1 162 ? -8.060 -9.038 -7.235 1.00 97.19 162 ALA A CA 1
ATOM 1169 C C . ALA A 1 162 ? -6.807 -8.460 -6.555 1.00 97.19 162 ALA A C 1
ATOM 1171 O O . ALA A 1 162 ? -5.816 -9.166 -6.374 1.00 97.19 162 ALA A O 1
ATOM 1172 N N . VAL A 1 163 ? -6.851 -7.184 -6.162 1.00 98.06 163 VAL A N 1
ATOM 1173 C CA . VAL A 1 163 ? -5.788 -6.530 -5.387 1.00 98.06 163 VAL A CA 1
ATOM 1174 C C . VAL A 1 163 ? -5.855 -6.992 -3.932 1.00 98.06 163 VAL A C 1
ATOM 1176 O O . VAL A 1 163 ? -4.835 -7.389 -3.376 1.00 98.06 163 VAL A O 1
ATOM 1179 N N . GLN A 1 164 ? -7.054 -7.042 -3.341 1.00 97.31 164 GLN A N 1
ATOM 1180 C CA . GLN A 1 164 ? -7.261 -7.523 -1.966 1.00 97.31 164 GLN A CA 1
ATOM 1181 C C . GLN A 1 164 ? -6.812 -8.973 -1.768 1.00 97.31 164 GLN A C 1
ATOM 1183 O O . GLN A 1 164 ? -6.251 -9.305 -0.727 1.00 97.31 164 GLN A O 1
ATOM 1188 N N . ALA A 1 165 ? -6.986 -9.823 -2.784 1.00 95.94 165 ALA A N 1
ATOM 1189 C CA . ALA A 1 165 ? -6.522 -11.209 -2.757 1.00 95.94 165 ALA A CA 1
ATOM 1190 C C . ALA A 1 165 ? -4.992 -11.348 -2.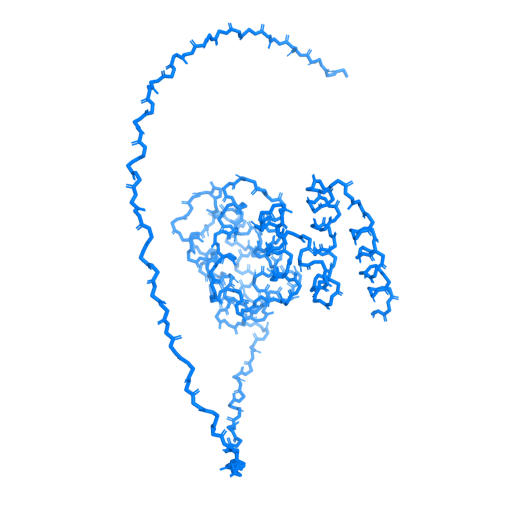621 1.00 95.94 165 ALA A C 1
ATOM 1192 O O . ALA A 1 165 ? -4.515 -12.398 -2.200 1.00 95.94 165 ALA A O 1
ATOM 1193 N N . ASN A 1 166 ? -4.228 -10.310 -2.980 1.00 94.25 166 ASN A N 1
ATOM 1194 C CA . ASN A 1 166 ? -2.771 -10.265 -2.828 1.00 94.25 166 ASN A CA 1
ATOM 1195 C C . ASN A 1 166 ? -2.323 -9.413 -1.630 1.00 94.25 166 ASN A C 1
ATOM 1197 O O . ASN A 1 166 ? -1.125 -9.314 -1.363 1.00 94.25 166 ASN A O 1
ATOM 1201 N N . ALA A 1 167 ? -3.257 -8.751 -0.944 1.00 97.12 167 ALA A N 1
ATOM 1202 C CA . ALA A 1 167 ? -2.950 -7.892 0.186 1.00 97.12 167 ALA A CA 1
ATOM 1203 C C . ALA A 1 167 ? -2.728 -8.731 1.444 1.00 97.12 167 ALA A C 1
ATOM 1205 O O . ALA A 1 167 ? -3.369 -9.763 1.638 1.00 97.12 167 ALA A O 1
ATOM 1206 N N . SER A 1 168 ? -1.839 -8.270 2.324 1.00 96.94 168 SER A N 1
ATOM 1207 C CA . SER A 1 168 ? -1.745 -8.850 3.662 1.00 96.94 168 SER A CA 1
ATOM 1208 C C . SER A 1 168 ? -3.055 -8.652 4.433 1.00 96.94 168 SER A C 1
ATOM 1210 O O . SER A 1 168 ? -3.739 -7.637 4.260 1.00 96.94 168 SER A O 1
ATOM 1212 N N . ASP A 1 169 ? -3.383 -9.582 5.333 1.00 97.75 169 ASP A N 1
ATOM 1213 C CA . ASP A 1 169 ? -4.576 -9.476 6.189 1.00 97.75 169 ASP A CA 1
ATOM 1214 C C . ASP A 1 169 ? -4.599 -8.139 6.950 1.00 97.75 169 ASP A C 1
ATOM 1216 O O . ASP A 1 169 ? -5.630 -7.471 7.029 1.00 97.75 169 ASP A O 1
ATOM 1220 N N . ALA A 1 170 ? -3.425 -7.680 7.398 1.00 97.81 170 ALA A N 1
ATOM 1221 C CA . ALA A 1 170 ? -3.248 -6.390 8.053 1.00 97.81 170 ALA A CA 1
ATOM 1222 C C . ALA A 1 170 ? -3.637 -5.190 7.167 1.00 97.81 170 ALA A C 1
ATOM 1224 O O . ALA A 1 170 ? -4.250 -4.241 7.660 1.00 97.81 170 ALA A O 1
ATOM 1225 N N . VAL A 1 171 ? -3.310 -5.214 5.869 1.00 98.38 171 VAL A N 1
ATOM 1226 C CA . VAL A 1 171 ? -3.742 -4.177 4.914 1.00 98.38 171 VAL A CA 1
ATOM 1227 C C . VAL A 1 171 ? -5.238 -4.259 4.673 1.00 98.38 171 VAL A C 1
ATOM 1229 O O . VAL A 1 171 ? -5.898 -3.220 4.687 1.00 98.38 171 VAL A O 1
ATOM 1232 N N . ASN A 1 172 ? -5.774 -5.468 4.489 1.00 98.44 172 ASN A N 1
ATOM 1233 C CA . ASN A 1 172 ? -7.202 -5.670 4.265 1.00 98.44 172 ASN A CA 1
ATOM 1234 C C . ASN A 1 172 ? -8.022 -5.098 5.428 1.00 98.44 172 ASN A C 1
ATOM 1236 O O . ASN A 1 172 ? -8.890 -4.257 5.195 1.00 98.44 172 ASN A O 1
ATOM 1240 N N . ILE A 1 173 ? -7.692 -5.441 6.680 1.00 98.62 173 ILE A N 1
ATOM 1241 C CA . ILE A 1 173 ? -8.421 -4.914 7.842 1.00 98.62 173 ILE A CA 1
ATOM 1242 C C . ILE A 1 173 ? -8.195 -3.410 8.050 1.00 98.62 173 ILE A C 1
ATOM 1244 O O . ILE A 1 173 ? -9.129 -2.697 8.416 1.00 98.62 173 ILE A O 1
ATOM 1248 N N . ALA A 1 174 ? -6.993 -2.883 7.786 1.00 98.50 174 ALA A N 1
ATOM 1249 C CA . ALA A 1 174 ? -6.729 -1.447 7.893 1.00 98.50 174 ALA A CA 1
ATOM 1250 C C . ALA A 1 174 ? -7.526 -0.634 6.856 1.00 98.50 174 ALA A C 1
ATOM 1252 O O . ALA A 1 174 ? -8.072 0.427 7.175 1.00 98.50 174 ALA A O 1
ATOM 1253 N N . PHE A 1 175 ? -7.619 -1.138 5.624 1.00 98.50 175 PHE A N 1
ATOM 1254 C CA . PHE A 1 175 ? -8.404 -0.528 4.556 1.00 98.50 175 PHE A CA 1
ATOM 1255 C C . PHE A 1 175 ? -9.909 -0.635 4.828 1.00 98.50 175 PHE A C 1
ATOM 1257 O O . PHE A 1 175 ? -10.611 0.374 4.765 1.00 98.50 175 PHE A O 1
ATOM 1264 N N . GLU A 1 176 ? -10.394 -1.811 5.235 1.00 98.38 176 GLU A N 1
ATOM 1265 C CA . GLU A 1 176 ? -11.793 -2.030 5.619 1.00 98.38 176 GLU A CA 1
ATOM 1266 C C . GLU A 1 176 ? -12.210 -1.093 6.761 1.00 98.38 176 GLU A C 1
ATOM 1268 O O . GLU A 1 176 ? -13.223 -0.400 6.669 1.00 98.38 176 GLU A O 1
ATOM 1273 N N . LEU A 1 177 ? -11.380 -0.972 7.803 1.00 98.44 177 LEU A N 1
ATOM 1274 C CA . LEU A 1 177 ? -11.599 -0.025 8.894 1.00 98.44 177 LEU A CA 1
ATOM 1275 C C . LEU A 1 177 ? -11.663 1.425 8.418 1.00 98.44 177 LEU A C 1
ATOM 1277 O O . LEU A 1 177 ? -12.386 2.210 9.026 1.00 98.44 177 LEU A O 1
ATOM 1281 N N . ARG A 1 178 ? -10.908 1.818 7.387 1.00 97.75 178 ARG A N 1
ATOM 1282 C CA . ARG A 1 178 ? -10.911 3.186 6.847 1.00 97.75 178 ARG A CA 1
ATOM 1283 C C . ARG A 1 178 ? -12.203 3.478 6.086 1.00 97.75 178 ARG A C 1
ATOM 1285 O O . ARG A 1 178 ? -12.831 4.498 6.375 1.00 97.75 178 ARG A O 1
ATOM 1292 N N . GLU A 1 179 ? -12.618 2.571 5.208 1.00 97.31 179 GLU A N 1
ATOM 1293 C CA . GLU A 1 179 ? -13.791 2.737 4.338 1.00 97.31 179 GLU A CA 1
ATOM 1294 C C . GLU A 1 179 ? -15.125 2.484 5.059 1.00 97.31 179 GLU A C 1
ATOM 1296 O O . GLU A 1 179 ? -16.151 3.050 4.681 1.00 97.31 179 GLU A O 1
ATOM 1301 N N . ALA A 1 180 ? -15.129 1.677 6.127 1.00 98.06 180 ALA A N 1
ATOM 1302 C CA . ALA A 1 180 ? -16.347 1.366 6.868 1.00 98.06 180 ALA A CA 1
ATOM 1303 C C . ALA A 1 180 ? -17.018 2.632 7.443 1.00 98.06 180 ALA A C 1
ATOM 1305 O O . ALA A 1 180 ? -16.328 3.514 7.975 1.00 98.06 180 ALA A O 1
ATOM 1306 N N . PRO A 1 181 ? -18.361 2.725 7.415 1.00 97.81 181 PRO A N 1
ATOM 1307 C CA . PRO A 1 181 ? -19.080 3.799 8.091 1.00 97.81 181 PRO A CA 1
ATOM 1308 C C . PRO A 1 181 ? -18.893 3.708 9.617 1.00 97.81 181 PRO A C 1
ATOM 1310 O O . PRO A 1 181 ? -18.577 2.650 10.165 1.00 97.81 181 PRO A O 1
ATOM 1313 N N . CYS A 1 182 ? -19.047 4.835 10.324 1.00 97.25 182 CYS A N 1
ATOM 1314 C CA . CYS A 1 182 ? -18.696 4.941 11.749 1.00 97.25 182 CYS A CA 1
ATOM 1315 C C . CYS A 1 182 ? -19.394 3.911 12.657 1.00 97.25 182 CYS A C 1
ATOM 1317 O O . CYS A 1 182 ? -18.792 3.457 13.628 1.00 97.25 182 CYS A O 1
ATOM 1319 N N . ASP A 1 183 ? -20.635 3.538 12.353 1.00 95.88 183 ASP A N 1
ATOM 1320 C CA . ASP A 1 183 ? -21.414 2.534 13.085 1.00 95.88 183 ASP A CA 1
ATOM 1321 C C . ASP A 1 183 ? -20.870 1.108 12.909 1.00 95.88 183 ASP A C 1
ATOM 1323 O O . ASP A 1 183 ? -21.031 0.279 13.801 1.00 95.88 183 ASP A O 1
ATOM 1327 N N . LYS A 1 184 ? -20.158 0.843 11.808 1.00 98.06 184 LYS A N 1
ATOM 1328 C CA . LYS A 1 184 ? -19.572 -0.465 11.484 1.00 98.06 184 LYS A CA 1
ATOM 1329 C C . LYS A 1 184 ? -18.134 -0.646 11.937 1.00 98.06 184 LYS A C 1
ATOM 1331 O O . LYS A 1 184 ? -17.715 -1.770 12.189 1.00 98.06 184 LYS A O 1
ATOM 1336 N N . LYS A 1 185 ? -17.386 0.439 12.146 1.00 98.00 185 LYS A N 1
ATOM 1337 C CA . LYS A 1 185 ? -15.979 0.361 12.575 1.00 98.00 185 LYS A CA 1
ATOM 1338 C C . LYS A 1 185 ? -15.774 -0.369 13.914 1.00 98.00 185 LYS A C 1
ATOM 1340 O O . LYS A 1 185 ? -14.726 -0.971 14.115 1.00 98.00 185 LYS A O 1
ATOM 1345 N N . ILE A 1 186 ? -16.753 -0.336 14.826 1.00 97.69 186 ILE A N 1
ATOM 1346 C CA . ILE A 1 186 ? -16.660 -1.054 16.111 1.00 97.69 186 ILE A CA 1
ATOM 1347 C C . ILE A 1 186 ? -16.747 -2.570 15.941 1.00 97.69 186 ILE A C 1
ATOM 1349 O O . ILE A 1 186 ? -16.052 -3.291 16.653 1.00 97.69 186 ILE A O 1
ATOM 1353 N N . GLU A 1 187 ? -17.547 -3.045 14.986 1.00 97.75 187 GLU A N 1
ATOM 1354 C CA . GLU A 1 187 ? -17.709 -4.476 14.692 1.00 97.75 187 GLU A CA 1
ATOM 1355 C C . GLU A 1 187 ? -16.393 -5.098 14.175 1.00 97.75 187 GLU A C 1
ATOM 1357 O O . GLU A 1 187 ? -16.182 -6.300 14.299 1.00 97.75 187 GLU A O 1
ATOM 1362 N N . LEU A 1 188 ? -15.474 -4.272 13.661 1.00 98.50 188 LEU A N 1
ATOM 1363 C CA . LEU A 1 188 ? -14.185 -4.686 13.101 1.00 98.50 188 LEU A CA 1
ATOM 1364 C C . LEU A 1 188 ? -13.035 -4.731 14.119 1.00 98.50 188 LEU A C 1
ATOM 1366 O O . LEU A 1 188 ? -11.945 -5.187 13.779 1.00 98.50 188 LEU A O 1
ATOM 1370 N N . LEU A 1 189 ? -13.230 -4.258 15.358 1.00 98.50 189 LEU A N 1
ATOM 1371 C CA . LEU A 1 189 ? -12.129 -4.129 16.323 1.00 98.50 189 LEU A CA 1
ATOM 1372 C C . LEU A 1 189 ? -11.503 -5.470 16.718 1.00 98.50 189 LEU A C 1
ATOM 1374 O O . LEU A 1 189 ? -10.289 -5.531 16.897 1.00 98.50 189 LEU A O 1
ATOM 1378 N N . ASP A 1 190 ? -12.300 -6.531 16.852 1.00 98.38 190 ASP A N 1
ATOM 1379 C CA . ASP A 1 190 ? -11.768 -7.848 17.215 1.00 98.38 190 ASP A CA 1
ATOM 1380 C C . ASP A 1 190 ? -10.897 -8.418 16.086 1.00 98.38 190 ASP A C 1
ATOM 1382 O O . ASP A 1 190 ? -9.758 -8.810 16.340 1.00 98.38 190 ASP A O 1
ATOM 1386 N N . ARG A 1 191 ? -11.349 -8.321 14.827 1.00 98.44 191 ARG A N 1
ATOM 1387 C CA . ARG A 1 191 ? -10.525 -8.667 13.656 1.00 98.44 191 ARG A CA 1
ATOM 1388 C C . ARG A 1 191 ? -9.276 -7.800 13.555 1.00 98.44 191 ARG A C 1
ATOM 1390 O O . ARG A 1 191 ? -8.198 -8.315 13.296 1.00 98.44 191 ARG A O 1
ATOM 1397 N N . ALA A 1 192 ? -9.369 -6.500 13.834 1.00 98.38 192 ALA A N 1
ATOM 1398 C CA . ALA A 1 192 ? -8.202 -5.619 13.847 1.00 98.38 192 ALA A CA 1
ATOM 1399 C C . ALA A 1 192 ? -7.156 -6.038 14.891 1.00 98.38 192 ALA A C 1
ATOM 1401 O O . ALA A 1 192 ? -5.961 -5.907 14.649 1.00 98.38 192 ALA A O 1
ATOM 1402 N N . VAL A 1 193 ? -7.580 -6.574 16.038 1.00 98.44 193 VAL A N 1
ATOM 1403 C CA . VAL A 1 193 ? -6.667 -7.131 17.047 1.00 98.44 193 VAL A CA 1
ATOM 1404 C C . VAL A 1 193 ? -5.984 -8.412 16.555 1.00 98.44 193 VAL A C 1
ATOM 1406 O O . VAL A 1 193 ? -4.808 -8.632 16.859 1.00 98.44 193 VAL A O 1
ATOM 1409 N N . GLU A 1 194 ? -6.710 -9.261 15.831 1.00 98.19 194 GLU A N 1
ATOM 1410 C CA . GLU A 1 194 ? -6.233 -10.565 15.362 1.00 98.19 194 GLU A CA 1
ATOM 1411 C C . GLU A 1 194 ? -5.362 -10.465 14.107 1.00 98.19 194 GLU A C 1
ATOM 1413 O O . GLU A 1 194 ? -4.265 -11.022 14.087 1.00 98.19 194 GLU A O 1
ATOM 1418 N N . GLU A 1 195 ? -5.809 -9.719 13.104 1.00 98.06 195 GLU A N 1
ATOM 1419 C CA . GLU A 1 195 ? -5.223 -9.627 11.761 1.00 98.06 195 GLU A CA 1
ATOM 1420 C C . GLU A 1 195 ? -4.346 -8.376 11.584 1.00 98.06 195 GLU A C 1
ATOM 1422 O O . GLU A 1 195 ? -3.454 -8.345 10.739 1.00 98.06 195 GLU A O 1
ATOM 1427 N N . GLY A 1 196 ? -4.589 -7.327 12.374 1.00 97.75 196 GLY A N 1
ATOM 1428 C CA . GLY A 1 196 ? -3.980 -6.016 12.175 1.00 97.75 196 GLY A CA 1
ATOM 1429 C C . GLY A 1 196 ? -2.537 -5.890 12.665 1.00 97.75 196 GLY A C 1
ATOM 1430 O O . GLY A 1 196 ? -2.095 -6.568 13.596 1.00 97.75 196 GLY A O 1
ATOM 1431 N N . ASP A 1 197 ? -1.827 -4.936 12.062 1.00 97.31 197 ASP A N 1
ATOM 1432 C CA . ASP A 1 197 ? -0.491 -4.487 12.457 1.00 97.31 197 ASP A CA 1
ATOM 1433 C C . ASP A 1 197 ? -0.498 -2.997 12.875 1.00 97.31 197 ASP A C 1
ATOM 1435 O O . ASP A 1 197 ? -1.533 -2.431 13.244 1.00 97.31 197 ASP A O 1
ATOM 1439 N N . GLN A 1 198 ? 0.665 -2.335 12.826 1.00 97.38 198 GLN A N 1
ATOM 1440 C CA . GLN A 1 198 ? 0.795 -0.908 13.138 1.00 97.38 198 GLN A CA 1
ATOM 1441 C C . GLN A 1 198 ? -0.106 -0.004 12.274 1.00 97.38 198 GLN A C 1
ATOM 1443 O O . GLN A 1 198 ? -0.559 1.034 12.757 1.00 97.38 198 GLN A O 1
ATOM 1448 N N . ARG A 1 199 ? -0.395 -0.386 11.026 1.00 97.69 199 ARG A N 1
ATOM 1449 C CA . ARG A 1 199 ? -1.252 0.385 10.115 1.00 97.69 199 ARG A CA 1
ATOM 1450 C C . ARG A 1 199 ? -2.701 0.344 10.579 1.00 97.69 199 ARG A C 1
ATOM 1452 O O . ARG A 1 199 ? -3.336 1.388 10.710 1.00 97.69 199 ARG A O 1
ATOM 1459 N N . ALA A 1 200 ? -3.206 -0.848 10.899 1.00 98.31 200 ALA A N 1
ATOM 1460 C CA . ALA A 1 200 ? -4.542 -1.007 11.466 1.00 98.31 200 ALA A CA 1
ATOM 1461 C C . ALA A 1 200 ? -4.656 -0.305 12.831 1.00 98.31 200 ALA A C 1
ATOM 1463 O O . ALA A 1 200 ? -5.654 0.365 13.090 1.00 98.31 200 ALA A O 1
ATOM 1464 N N . GLU A 1 201 ? -3.617 -0.379 13.676 1.00 98.19 201 GLU A N 1
ATOM 1465 C CA . GLU A 1 201 ? -3.581 0.325 14.967 1.00 98.19 201 GLU A CA 1
ATOM 1466 C C . GLU A 1 201 ? -3.776 1.835 14.784 1.00 98.19 201 GLU A C 1
ATOM 1468 O O . GLU A 1 201 ? -4.592 2.440 15.480 1.00 98.19 201 GLU A O 1
ATOM 1473 N N . LEU A 1 202 ? -3.062 2.439 13.827 1.00 97.75 202 LEU A N 1
ATOM 1474 C CA . LEU A 1 202 ? -3.171 3.868 13.547 1.00 97.75 202 LEU A CA 1
ATOM 1475 C C . LEU A 1 202 ? -4.582 4.246 13.075 1.00 97.75 202 LEU A C 1
ATOM 1477 O O . LEU A 1 202 ? -5.127 5.261 13.510 1.00 97.75 202 LEU A O 1
ATOM 1481 N N . VAL A 1 203 ? -5.204 3.418 12.231 1.00 98.00 203 VAL A N 1
ATOM 1482 C CA . VAL A 1 203 ? -6.589 3.631 11.786 1.00 98.00 203 VAL A CA 1
ATOM 1483 C C . VAL A 1 203 ? -7.567 3.557 12.962 1.00 98.00 203 VAL A C 1
ATOM 1485 O O . VAL A 1 203 ? -8.451 4.411 13.073 1.00 98.00 203 VAL A O 1
ATOM 1488 N N . VAL A 1 204 ? -7.400 2.587 13.866 1.00 98.38 204 VAL A N 1
ATOM 1489 C CA . VAL A 1 204 ? -8.217 2.476 15.083 1.00 98.38 204 VAL A CA 1
ATOM 1490 C C . VAL A 1 204 ? -8.063 3.721 15.961 1.00 98.38 204 VAL A C 1
ATOM 1492 O O . VAL A 1 204 ? -9.062 4.295 16.403 1.00 98.38 204 VAL A O 1
ATOM 1495 N N . ASP A 1 205 ? -6.832 4.179 16.179 1.00 98.06 205 ASP A N 1
ATOM 1496 C CA . ASP A 1 205 ? -6.562 5.296 17.084 1.00 98.06 205 ASP A CA 1
ATOM 1497 C C . ASP A 1 205 ? -7.026 6.649 16.533 1.00 98.06 205 ASP A C 1
ATOM 1499 O O . ASP A 1 205 ? -7.549 7.473 17.282 1.00 98.06 205 ASP A O 1
ATOM 1503 N N . VAL A 1 206 ? -6.875 6.878 15.225 1.00 97.00 206 VAL A N 1
ATOM 1504 C CA . VAL A 1 206 ? -7.198 8.168 14.596 1.00 97.00 206 VAL A CA 1
ATOM 1505 C C . VAL A 1 206 ? -8.645 8.218 14.109 1.00 97.00 206 VAL A C 1
ATOM 1507 O O . VAL A 1 206 ? -9.352 9.187 14.386 1.00 97.00 206 VAL A O 1
ATOM 1510 N N . LEU A 1 207 ? -9.109 7.195 13.381 1.00 96.75 207 LEU A N 1
ATOM 1511 C CA . LEU A 1 207 ? -10.418 7.227 12.716 1.00 96.75 207 LEU A CA 1
ATOM 1512 C C . LEU A 1 207 ? -11.525 6.618 13.576 1.00 96.75 207 LEU A C 1
ATOM 1514 O O . LEU A 1 207 ? -12.583 7.227 13.730 1.00 96.75 207 LEU A O 1
ATOM 1518 N N . VAL A 1 208 ? -11.304 5.435 14.157 1.00 97.62 208 VAL A N 1
ATOM 1519 C CA . VAL A 1 208 ? -12.362 4.746 14.922 1.00 97.62 208 VAL A CA 1
ATOM 1520 C C . VAL A 1 208 ? -12.659 5.485 16.224 1.00 97.62 208 VAL A C 1
ATOM 1522 O O . VAL A 1 208 ? -13.827 5.692 16.557 1.00 97.62 208 VAL A O 1
ATOM 1525 N N . ARG A 1 209 ? -11.620 5.969 16.915 1.00 97.12 209 ARG A N 1
ATOM 1526 C CA . ARG A 1 209 ? -11.752 6.819 18.110 1.00 97.12 209 ARG A CA 1
ATOM 1527 C C . ARG A 1 209 ? -12.655 8.031 17.851 1.00 97.12 209 ARG A C 1
ATOM 1529 O O . ARG A 1 209 ? -13.502 8.346 18.683 1.00 97.12 209 ARG A O 1
ATOM 1536 N N . GLY A 1 210 ? -12.534 8.676 16.688 1.00 96.69 210 GLY A N 1
ATOM 1537 C CA . GLY A 1 210 ? -13.367 9.822 16.301 1.00 96.69 210 GLY A CA 1
ATOM 1538 C C . GLY A 1 210 ? -14.842 9.487 16.029 1.00 96.69 210 GLY A C 1
ATOM 1539 O O . GLY A 1 210 ? -15.693 10.370 16.102 1.00 96.69 210 GLY A O 1
ATOM 1540 N N . CYS A 1 211 ? -15.162 8.222 15.752 1.00 95.44 211 CYS A N 1
ATOM 1541 C CA . CYS A 1 211 ? -16.514 7.774 15.412 1.00 95.44 211 CYS A CA 1
ATOM 1542 C C . CYS A 1 211 ? -17.386 7.416 16.627 1.00 95.44 211 CYS A C 1
ATOM 1544 O O . CYS A 1 211 ? -18.604 7.300 16.478 1.00 95.44 211 CYS A O 1
ATOM 1546 N N . VAL A 1 212 ? -16.809 7.210 17.818 1.00 95.06 212 VAL A N 1
ATOM 1547 C CA . VAL A 1 212 ? -17.543 6.630 18.954 1.00 95.06 212 VAL A CA 1
ATOM 1548 C C . VAL A 1 212 ? -17.603 7.505 20.193 1.00 95.06 212 VAL A C 1
ATOM 1550 O O . VAL A 1 212 ? -16.657 8.188 20.569 1.00 95.06 212 VAL A O 1
ATOM 1553 N N . LYS A 1 213 ? -18.743 7.429 20.887 1.00 95.25 213 LYS A N 1
ATOM 1554 C CA . LYS A 1 213 ? -18.937 8.089 22.186 1.00 95.25 213 LYS A CA 1
ATOM 1555 C C . LYS A 1 213 ? -18.293 7.306 23.334 1.00 95.25 213 LYS A C 1
ATOM 1557 O O . LYS A 1 213 ? -17.763 7.903 24.263 1.00 95.25 213 LYS A O 1
ATOM 1562 N N . ASN A 1 214 ? -18.341 5.972 23.280 1.00 95.38 214 ASN A N 1
ATOM 1563 C CA . ASN A 1 214 ? -17.733 5.100 24.284 1.00 95.38 214 ASN A CA 1
ATOM 1564 C C . ASN A 1 214 ? -16.360 4.621 23.802 1.00 95.38 214 ASN A C 1
ATOM 1566 O O . ASN A 1 214 ? -16.282 3.756 22.936 1.00 95.38 214 ASN A O 1
ATOM 1570 N N . GLN A 1 215 ? -15.295 5.154 24.399 1.00 97.12 215 GLN A N 1
ATOM 1571 C CA . GLN A 1 215 ? -13.914 4.850 24.009 1.00 97.12 215 GLN A CA 1
ATOM 1572 C C . GLN A 1 215 ? -13.377 3.532 24.587 1.00 97.12 215 GLN A C 1
ATOM 1574 O O . GLN A 1 215 ? -12.366 3.021 24.114 1.00 97.12 215 GLN A O 1
ATOM 1579 N N . LYS A 1 216 ? -14.058 2.927 25.576 1.00 97.94 216 LYS A N 1
ATOM 1580 C CA . LYS A 1 216 ? -13.557 1.719 26.260 1.00 97.94 216 LYS A CA 1
ATOM 1581 C C . LYS A 1 216 ? -13.243 0.546 25.313 1.00 97.94 216 LYS A C 1
ATOM 1583 O O . LYS A 1 216 ? -12.197 -0.077 25.514 1.00 97.94 216 LYS A O 1
ATOM 1588 N N . PRO A 1 217 ? -14.078 0.218 24.302 1.00 97.69 217 PRO A N 1
ATOM 1589 C CA . PRO A 1 217 ? -13.760 -0.850 23.352 1.00 97.69 217 PRO A CA 1
ATOM 1590 C C . PRO A 1 217 ? -12.520 -0.529 22.509 1.00 97.69 217 PRO A C 1
ATOM 1592 O O . PRO A 1 217 ? -11.661 -1.390 22.341 1.00 97.69 217 PRO A O 1
ATOM 1595 N N . VAL A 1 218 ? -12.383 0.725 22.064 1.00 98.12 218 VAL A N 1
ATOM 1596 C CA . VAL A 1 218 ? -11.245 1.203 21.262 1.00 98.12 218 VAL A CA 1
ATOM 1597 C C . VAL A 1 218 ? -9.946 1.123 22.064 1.00 98.12 218 VAL A C 1
ATOM 1599 O O . VAL A 1 218 ? -8.981 0.508 21.615 1.00 98.12 218 VAL A O 1
ATOM 1602 N N . ASP A 1 219 ? -9.926 1.653 23.290 1.00 98.25 219 ASP A N 1
ATOM 1603 C CA . ASP A 1 219 ? -8.742 1.604 24.158 1.00 98.25 219 ASP A CA 1
ATOM 1604 C C . ASP A 1 219 ? -8.347 0.159 24.509 1.00 98.25 219 ASP A C 1
ATOM 1606 O O . ASP A 1 219 ? -7.162 -0.178 24.583 1.00 98.25 219 ASP A O 1
ATOM 1610 N N . THR A 1 220 ? -9.339 -0.721 24.689 1.00 98.56 220 THR A N 1
ATOM 1611 C CA . THR A 1 220 ? -9.106 -2.152 24.924 1.00 98.56 220 THR A CA 1
ATOM 1612 C C . THR A 1 220 ? -8.468 -2.817 23.705 1.00 98.56 220 THR A C 1
ATOM 1614 O O . THR A 1 220 ? -7.485 -3.545 23.867 1.00 98.56 220 THR A O 1
ATO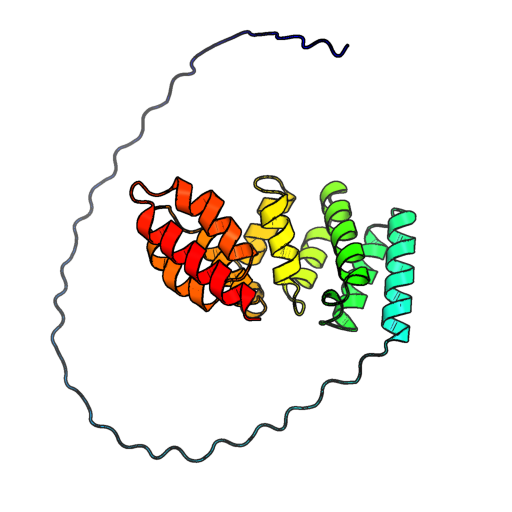M 1617 N N . ALA A 1 221 ? -8.983 -2.553 22.501 1.00 98.31 221 ALA A N 1
ATOM 1618 C CA . ALA A 1 221 ? -8.431 -3.071 21.252 1.00 98.31 221 ALA A CA 1
ATOM 1619 C C . ALA A 1 221 ? -6.989 -2.585 21.037 1.00 98.31 221 ALA A C 1
ATOM 1621 O O . ALA A 1 221 ? -6.083 -3.406 20.897 1.00 98.31 221 ALA A O 1
ATOM 1622 N N . LEU A 1 222 ? -6.734 -1.277 21.156 1.00 98.38 222 LEU A N 1
ATOM 1623 C CA . LEU A 1 222 ? -5.391 -0.696 21.027 1.00 98.38 222 LEU A CA 1
ATOM 1624 C C . LEU A 1 222 ? -4.398 -1.296 22.029 1.00 98.38 222 LEU A C 1
ATOM 1626 O O . LEU A 1 222 ? -3.268 -1.631 21.672 1.00 98.38 222 LEU A O 1
ATOM 1630 N N . LYS A 1 223 ? -4.812 -1.494 23.287 1.00 98.38 223 LYS A N 1
ATOM 1631 C CA . LYS A 1 223 ? -3.972 -2.153 24.297 1.00 98.38 223 LYS A CA 1
ATOM 1632 C C . LYS A 1 223 ? -3.627 -3.590 23.898 1.00 98.38 223 LYS A C 1
ATOM 1634 O O . LYS A 1 223 ? -2.484 -4.007 24.099 1.00 98.38 223 LYS A O 1
ATOM 1639 N N . LYS A 1 224 ? -4.585 -4.351 23.353 1.00 98.31 224 LYS A N 1
ATOM 1640 C CA . LYS A 1 224 ? -4.343 -5.718 22.862 1.00 98.31 224 LYS A CA 1
ATOM 1641 C C . LYS A 1 224 ? -3.386 -5.718 21.663 1.00 98.31 224 LYS A C 1
ATOM 1643 O O . LYS A 1 224 ? -2.413 -6.465 21.709 1.00 98.31 224 LYS A O 1
ATOM 1648 N N . MET A 1 225 ? -3.595 -4.847 20.671 1.00 97.94 225 MET A N 1
ATOM 1649 C CA . MET A 1 225 ? -2.725 -4.717 19.488 1.00 97.94 225 MET A CA 1
ATOM 1650 C C . MET A 1 225 ? -1.278 -4.388 19.877 1.00 97.94 225 MET A C 1
ATOM 1652 O O . MET A 1 225 ? -0.351 -5.107 19.510 1.00 97.94 225 MET A O 1
ATOM 1656 N N . ARG A 1 226 ? -1.075 -3.369 20.724 1.00 97.75 226 ARG A N 1
ATOM 1657 C CA . ARG A 1 226 ? 0.260 -2.979 21.219 1.00 97.75 226 ARG A CA 1
ATOM 1658 C C . ARG A 1 226 ? 0.944 -4.105 21.994 1.00 97.75 226 ARG A C 1
ATOM 1660 O O . ARG A 1 226 ? 2.144 -4.317 21.845 1.00 97.75 226 ARG A O 1
ATOM 1667 N N . LYS A 1 227 ? 0.182 -4.844 22.812 1.00 97.81 227 LYS A N 1
ATOM 1668 C CA . LYS A 1 227 ? 0.687 -6.009 23.554 1.00 97.81 227 LYS A CA 1
ATOM 1669 C C . LYS A 1 227 ? 1.060 -7.168 22.626 1.00 97.81 227 LYS A C 1
ATOM 1671 O O . LYS A 1 227 ? 2.008 -7.876 22.946 1.00 97.81 227 LYS A O 1
ATOM 1676 N N . LYS A 1 228 ? 0.314 -7.388 21.538 1.00 96.50 228 LYS A N 1
ATOM 1677 C CA . LYS A 1 228 ? 0.610 -8.415 20.530 1.00 96.50 228 LYS A CA 1
ATOM 1678 C C . LYS A 1 228 ? 1.927 -8.096 19.820 1.00 96.50 228 LYS A C 1
ATOM 1680 O O . LYS A 1 228 ? 2.831 -8.916 19.880 1.00 96.50 228 LYS A O 1
ATOM 1685 N N . ARG A 1 229 ? 2.077 -6.873 19.299 1.00 93.88 229 ARG A N 1
ATOM 1686 C CA . ARG A 1 229 ? 3.300 -6.431 18.604 1.00 93.88 229 ARG A CA 1
ATOM 1687 C C . ARG A 1 229 ? 4.559 -6.532 19.465 1.00 93.88 229 ARG A C 1
ATOM 1689 O O . ARG A 1 229 ? 5.607 -6.893 18.968 1.00 93.88 229 ARG A O 1
ATOM 1696 N N . GLY A 1 230 ? 4.479 -6.222 20.762 1.00 92.38 230 GLY A N 1
ATOM 1697 C CA . GLY A 1 230 ? 5.642 -6.318 21.658 1.00 92.38 230 GLY A CA 1
ATOM 1698 C C . GLY A 1 230 ? 6.123 -7.746 21.955 1.00 92.38 230 GLY A C 1
ATOM 1699 O O . GLY A 1 230 ? 7.062 -7.903 22.731 1.00 92.38 230 GLY A O 1
ATOM 1700 N N . LYS A 1 231 ? 5.450 -8.776 21.428 1.00 86.19 231 LYS A N 1
ATOM 1701 C CA . LYS A 1 231 ? 5.826 -10.188 21.580 1.00 86.19 231 LYS A CA 1
ATOM 1702 C C . LYS A 1 231 ? 6.402 -10.812 20.307 1.00 86.19 231 LYS A C 1
ATOM 1704 O O . LYS A 1 231 ? 6.889 -11.936 20.396 1.00 86.19 231 LYS A O 1
ATOM 1709 N N . GLU A 1 232 ? 6.263 -10.136 19.172 1.00 73.25 232 GLU A N 1
ATOM 1710 C CA . GLU A 1 232 ? 6.804 -10.540 17.867 1.00 73.25 232 GLU A CA 1
ATOM 1711 C C . GLU A 1 232 ? 8.225 -9.989 17.707 1.00 73.25 232 GLU A C 1
ATOM 1713 O O . GLU A 1 232 ? 9.069 -10.732 17.162 1.00 73.25 232 GLU A O 1
#

Radius of gyration: 25.04 Å; chains: 1; bounding box: 67×80×47 Å

pLDDT: mean 88.39, std 15.59, range [40.84, 98.62]

Sequence (232 aa):
MIGYLLTKKGDAPAKTPATPAPTATTPATSKAAPAPSPRPTESAAPAPTASASAAPPVDPEKVREILGRLRNSYVAGEWSNAADDVLALLAADKKVLRDASASGAVSEMLVALDKEKSERADEVWRAVALADTGPDLVYRFAESHGTSSLGKRASKLLSDSAVQANASDAVNIAFELREAPCDKKIELLDRAVEEGDQRAELVVDVLVRGCVKNQKPVDTALKKMRKKRGKE